Protein 3WTD (pdb70)

Foldseek 3Di:
DWAKAFPPPDPPDTQKMWTWDDVVTWIWMDSLPWIKILPDDPVVVVVLCVVVPDPDDRVQVNVCRVVVVWDWDDDDQWIKIWGDDDVDIDIGIIGIDPPVVVVVVSVCVVVVVVVVVVVVVVVVVVD/DWAKAFPDDDDDDTQKIKTKDFPDDDPDDTDDIKIWMDSLPWIKILPDDLVNVCVLCVVVVHDSNDDCRVQVRLQRVVVVWDWDDDPFKIKIWRDSDDDIRIGIIGTDDDVVGVVVSVCVVVVVVVVVVVVVVVVVVPPPD

Organism: Homo sapiens (NCBI:txid9606)

Solvent-accessible surface area: 13645 Å² total; per-residue (Å²): 94,76,13,11,1,6,19,56,74,26,149,51,110,26,41,42,0,0,12,6,72,63,78,104,9,15,0,9,0,0,37,16,55,73,0,3,4,17,74,37,73,128,78,51,26,57,57,22,49,80,182,80,65,79,88,71,8,26,76,87,0,82,37,2,3,112,114,66,27,12,53,39,88,67,65,87,92,57,7,30,0,39,6,52,63,36,136,68,64,13,55,5,127,6,60,58,10,86,50,119,102,5,57,83,82,27,108,65,21,7,14,26,5,0,59,44,0,46,43,6,45,160,137,37,89,90,85,81,81,8,8,0,6,18,59,70,40,140,45,114,24,40,42,0,0,15,10,74,16,22,78,108,66,193,51,145,140,37,64,2,26,0,11,0,0,16,21,60,69,0,10,2,14,66,38,73,123,119,48,27,53,49,5,12,74,150,61,65,28,72,91,102,44,53,1,30,77,85,0,76,31,0,3,110,108,55,27,13,58,39,68,73,97,165,77,156,2,35,0,39,4,55,14,41,145,64,59,5,46,1,102,4,53,96,12,73,38,109,96,6,44,59,91,24,88,64,23,6,19,32,5,0,53,40,0,34,35,2,44,151,112,23,69,57,54,79,99,118

B-factor: mean 67.32, std 24.97, range [28.32, 162.04]

Secondary structure (DSSP, 8-state):
---EEEES-SSSPP-EEEEEE----EEEEE-SSSEEE----HHHHHHHHHHHT---SHHHHHHHHHHT-EEEEEETTEEEEEE-SSSS-EEEEEEEPPHHHHHHHHHHHHHHHHHHHHHHHHHHH--/---EEEES-SSSPP-EEEEEE----SSS--PPPEEEEE-SS-EEE----HHHHHHHHHHTT--TT--SHHHHHHHHHHT-EEEEE-SSEEEEEE-SSSS-EEEEEEEPPHHHHHHHHHHHHHHHHHHHHHHHHHHHHHHT-

Structure (mmCIF, N/CA/C/O backbone):
data_3WTD
#
_entry.id   3WTD
#
_cell.length_a   91.948
_cell.length_b   91.948
_cell.length_c   153.162
_cell.angle_alpha   90.00
_cell.angle_beta   90.00
_cell.angle_gamma   120.00
#
_symmetry.space_group_name_H-M   'P 65 2 2'
#
loop_
_entity.id
_entity.type
_entity.pdbx_description
1 polymer 'Uncharacterized protein C9orf142'
2 water water
#
loop_
_atom_site.group_PDB
_atom_site.id
_atom_site.type_symbol
_atom_site.label_atom_id
_atom_site.label_alt_id
_atom_site.label_comp_id
_atom_site.label_asym_id
_atom_site.labe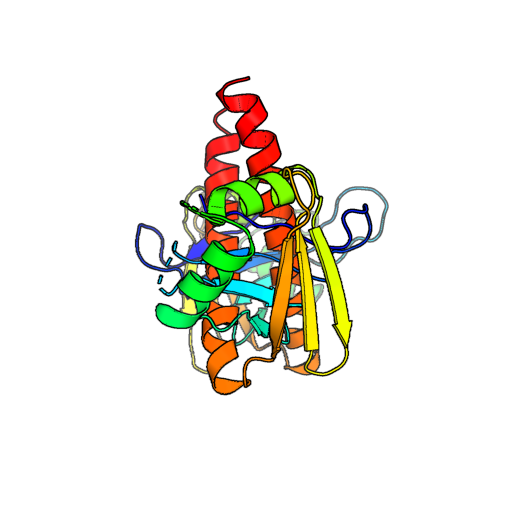l_entity_id
_atom_site.label_seq_id
_atom_site.pdbx_PDB_ins_code
_atom_site.Cartn_x
_atom_site.Cartn_y
_atom_site.Cartn_z
_atom_site.occupancy
_atom_site.B_iso_or_equiv
_atom_site.auth_seq_id
_atom_site.auth_comp_id
_atom_site.auth_asym_id
_atom_site.auth_atom_id
_atom_site.pdbx_PDB_model_num
ATOM 1 N N . SER A 1 7 ? 5.905 -23.253 -2.795 1.00 106.03 5 SER A N 1
ATOM 2 C CA . SER A 1 7 ? 5.807 -24.550 -2.126 1.00 101.94 5 SER A CA 1
ATOM 3 C C . SER A 1 7 ? 4.651 -25.355 -2.715 1.00 89.31 5 SER A C 1
ATOM 4 O O . SER A 1 7 ? 3.498 -24.951 -2.592 1.00 87.49 5 SER A O 1
ATOM 7 N N . PRO A 1 8 ? 4.958 -26.510 -3.341 1.00 81.39 6 PRO A N 1
ATOM 8 C CA . PRO A 1 8 ? 4.022 -27.249 -4.210 1.00 75.70 6 PRO A CA 1
ATOM 9 C C . PRO A 1 8 ? 2.785 -27.753 -3.470 1.00 73.55 6 PRO A C 1
ATOM 10 O O . PRO A 1 8 ? 2.909 -28.533 -2.531 1.00 75.45 6 PRO A O 1
ATOM 14 N N . PRO A 1 9 ? 1.595 -27.326 -3.899 1.00 70.43 7 PRO A N 1
ATOM 15 C CA . PRO A 1 9 ? 0.419 -27.713 -3.123 1.00 65.51 7 PRO A CA 1
ATOM 16 C C . PRO A 1 9 ? 0.080 -29.195 -3.295 1.00 57.84 7 PRO A C 1
ATOM 17 O O . PRO A 1 9 ? 0.385 -29.794 -4.328 1.00 54.09 7 PRO A O 1
ATOM 21 N N . LEU A 1 10 ? -0.529 -29.769 -2.263 1.00 58.98 8 LEU A N 1
ATOM 22 C CA . LEU A 1 10 ? -1.007 -31.143 -2.288 1.00 54.12 8 LEU A CA 1
ATOM 23 C C . LEU A 1 10 ? -2.034 -31.348 -1.184 1.00 55.38 8 LEU A C 1
ATOM 24 O O . LEU A 1 10 ? -2.120 -30.558 -0.246 1.00 55.65 8 LEU A O 1
ATOM 29 N N . CYS A 1 11 ? -2.814 -32.412 -1.302 1.00 50.47 9 CYS A N 1
ATOM 30 C CA . CYS A 1 11 ? -3.670 -32.834 -0.213 1.00 53.10 9 CYS A CA 1
ATOM 31 C C . CYS A 1 11 ? -3.851 -34.337 -0.304 1.00 50.11 9 CYS A C 1
ATOM 32 O O . CYS A 1 11 ? -3.492 -34.947 -1.311 1.00 47.19 9 CYS A O 1
ATOM 35 N N . THR A 1 12 ? -4.389 -34.929 0.757 1.00 51.26 10 THR A N 1
ATOM 36 C CA . THR A 1 12 ? -4.628 -36.361 0.793 1.00 45.72 10 THR A CA 1
ATOM 37 C C . THR A 1 12 ? -6.094 -36.643 1.014 1.00 52.97 10 THR A C 1
ATOM 38 O O . THR A 1 12 ? -6.820 -35.829 1.579 1.00 56.73 10 THR A O 1
ATOM 42 N N . LEU A 1 13 ? -6.522 -37.810 0.554 1.00 52.09 11 LEU A N 1
ATOM 43 C CA . LEU A 1 13 ? -7.901 -38.235 0.678 1.00 53.67 11 LEU A CA 1
ATOM 44 C C . LEU A 1 13 ? -7.920 -39.673 1.179 1.00 56.54 11 LEU A C 1
ATOM 45 O O . LEU A 1 13 ? -7.059 -40.470 0.802 1.00 53.58 11 LEU A O 1
ATOM 50 N N . PRO A 1 14 ? -8.891 -40.011 2.041 1.00 62.96 12 PRO A N 1
ATOM 51 C CA . PRO A 1 14 ? -9.938 -39.117 2.550 1.00 69.66 12 PRO A CA 1
ATOM 52 C C . PRO A 1 14 ? -9.389 -38.108 3.554 1.00 75.97 12 PRO A C 1
ATOM 53 O O . PRO A 1 14 ? -8.304 -38.332 4.094 1.00 73.04 12 PRO A O 1
ATOM 57 N N . PRO A 1 15 ? -10.110 -36.992 3.765 1.00 86.49 13 PRO A N 1
ATOM 58 C CA . PRO A 1 15 ? -9.666 -35.942 4.688 1.00 94.66 13 PRO A CA 1
ATOM 59 C C . PRO A 1 15 ? -9.877 -36.316 6.152 1.00 103.78 13 PRO A C 1
ATOM 60 O O . PRO A 1 15 ? -9.450 -35.575 7.042 1.00 109.96 13 PRO A O 1
ATOM 64 N N . GLY A 1 16 ? -10.519 -37.455 6.397 1.00 104.51 14 GLY A N 1
ATOM 65 C CA . GLY A 1 16 ? -10.820 -37.878 7.754 1.00 112.51 14 GLY A CA 1
ATOM 66 C C . GLY A 1 16 ? -9.592 -38.272 8.553 1.00 109.67 14 GLY A C 1
ATOM 67 O O . GLY A 1 16 ? -8.468 -38.197 8.054 1.00 109.37 14 GLY A O 1
ATOM 68 N N . PRO A 1 17 ? -9.799 -38.691 9.809 1.00 103.84 15 PRO A N 1
ATOM 69 C CA . PRO A 1 17 ? -8.702 -39.226 10.624 1.00 102.37 15 PRO A CA 1
ATOM 70 C C . PRO A 1 17 ? -8.279 -40.610 10.134 1.00 98.71 15 PRO A C 1
ATOM 71 O O . PRO A 1 17 ? -7.225 -41.124 10.518 1.00 95.24 15 PRO A O 1
ATOM 75 N N . GLU A 1 18 ? -9.112 -41.201 9.282 1.00 101.60 16 GLU A N 1
ATOM 76 C CA . GLU A 1 18 ? -8.805 -42.473 8.645 1.00 101.17 16 GLU A CA 1
ATOM 77 C C . GLU A 1 18 ? -7.532 -42.356 7.799 1.00 95.77 16 GLU A C 1
ATOM 78 O O . GLU A 1 18 ? -7.197 -41.267 7.327 1.00 95.31 16 GLU A O 1
ATOM 80 N N . PRO A 1 19 ? -6.809 -43.476 7.623 1.00 86.24 17 PRO A N 1
ATOM 81 C CA . PRO A 1 19 ? -5.582 -43.495 6.817 1.00 77.16 17 PRO A CA 1
ATOM 82 C C . PRO A 1 19 ? -5.804 -42.916 5.425 1.00 66.33 17 PRO A C 1
ATOM 83 O O . PRO A 1 19 ? -6.861 -43.152 4.838 1.00 66.70 17 PRO A O 1
ATOM 87 N N . PRO A 1 20 ? -4.829 -42.146 4.917 1.00 62.59 18 PRO A N 1
ATOM 88 C CA . PRO A 1 20 ? -4.916 -41.531 3.584 1.00 56.64 18 PRO A CA 1
ATOM 89 C C . PRO A 1 20 ? -4.817 -42.584 2.486 1.00 49.92 18 PRO A C 1
ATOM 90 O O . PRO A 1 20 ? -4.011 -43.502 2.606 1.00 54.42 18 PRO A O 1
ATOM 94 N N . ARG A 1 21 ? -5.640 -42.469 1.451 1.00 49.29 19 ARG A N 1
ATOM 95 C CA . ARG A 1 21 ? -5.635 -43.447 0.366 1.00 48.13 19 ARG A CA 1
ATOM 96 C C . ARG A 1 21 ? -5.123 -42.855 -0.923 1.00 47.52 19 ARG A C 1
ATOM 97 O O . ARG A 1 21 ? -4.635 -43.573 -1.782 1.00 49.52 19 ARG A O 1
ATOM 99 N N . PHE A 1 22 ? -5.243 -41.541 -1.063 1.00 43.29 20 PHE A N 1
ATOM 100 C CA . PHE A 1 22 ? -4.803 -40.867 -2.280 1.00 43.50 20 PHE A CA 1
ATOM 101 C C . PHE A 1 22 ? -4.108 -39.546 -2.002 1.00 43.20 20 PHE A C 1
ATOM 102 O O . PHE A 1 22 ? -4.479 -38.832 -1.079 1.00 42.15 20 PHE A O 1
ATOM 110 N N . VAL A 1 23 ? -3.108 -39.220 -2.816 1.00 41.32 21 VAL A N 1
ATOM 111 C CA A VAL A 1 23 ? -2.476 -37.903 -2.822 0.38 40.37 21 VAL A CA 1
ATOM 112 C CA B VAL A 1 23 ? -2.559 -37.868 -2.789 0.62 39.97 21 VAL A CA 1
ATOM 113 C C . VAL A 1 23 ? -2.813 -37.187 -4.131 1.00 39.50 21 VAL A C 1
ATOM 114 O O . VAL A 1 23 ? -2.707 -37.791 -5.201 1.00 42.72 21 VAL A O 1
ATOM 121 N N . CYS A 1 24 ? -3.237 -35.933 -4.050 1.00 40.70 22 CYS A N 1
ATOM 122 C CA A CYS A 1 24 ? -3.491 -35.065 -5.199 0.80 41.56 22 CYS A CA 1
ATOM 123 C CA B CYS A 1 24 ? -3.402 -35.154 -5.256 0.20 42.21 22 CYS A CA 1
ATOM 124 C C . CYS A 1 24 ? -2.442 -33.973 -5.204 1.00 46.85 22 CYS A C 1
ATOM 125 O O . CYS A 1 24 ? -2.291 -33.296 -4.188 1.00 47.86 22 CYS A O 1
ATOM 130 N N . TYR A 1 25 ? -1.753 -33.758 -6.302 1.00 45.30 23 TYR A N 1
ATOM 131 C CA . TYR A 1 25 ? -0.748 -32.724 -6.343 1.00 46.75 23 TYR A CA 1
ATOM 132 C C . TYR A 1 25 ? -0.598 -32.170 -7.733 1.00 49.11 23 TYR A C 1
ATOM 133 O O . TYR A 1 25 ? -1.206 -32.637 -8.640 1.00 48.95 23 TYR A O 1
ATOM 142 N N . CYS A 1 26 ? 0.205 -31.149 -7.898 1.00 53.96 24 CYS A N 1
ATOM 143 C CA . CYS A 1 26 ? 0.421 -30.606 -9.217 1.00 62.75 24 CYS A CA 1
ATOM 144 C C . CYS A 1 26 ? 1.864 -30.283 -9.434 1.00 69.85 24 CYS A C 1
ATOM 145 O O . CYS A 1 26 ? 2.629 -30.206 -8.506 1.00 70.40 24 CYS A O 1
ATOM 148 N N . GLU A 1 27 ? 2.239 -30.147 -10.687 1.00 78.49 25 GLU A N 1
ATOM 149 C CA . GLU A 1 27 ? 3.580 -29.751 -11.019 1.00 87.29 25 GLU A CA 1
ATOM 150 C C . GLU A 1 27 ? 3.708 -28.609 -12.005 1.00 96.97 25 GLU A C 1
ATOM 151 O O . GLU A 1 27 ? 3.060 -28.591 -13.032 1.00 98.84 25 GLU A O 1
ATOM 157 N N . GLY A 1 28 ? 4.582 -27.673 -11.659 1.00 104.69 26 GLY A N 1
ATOM 158 C CA . GLY A 1 28 ? 5.220 -26.739 -12.561 1.00 110.42 26 GLY A CA 1
ATOM 159 C C . GLY A 1 28 ? 4.539 -25.770 -13.501 1.00 112.69 26 GLY A C 1
ATOM 160 O O . GLY A 1 28 ? 4.966 -25.649 -14.633 1.00 118.25 26 GLY A O 1
ATOM 161 N N . GLU A 1 29 ? 3.509 -25.061 -13.071 1.00 109.37 27 GLU A N 1
ATOM 162 C CA . GLU A 1 29 ? 2.820 -24.190 -14.019 1.00 109.72 27 GLU A CA 1
ATOM 163 C C . GLU A 1 29 ? 3.753 -23.718 -15.118 1.00 112.14 27 GLU A C 1
ATOM 164 O O . GLU A 1 29 ? 3.849 -24.355 -16.168 1.00 109.70 27 GLU A O 1
ATOM 170 N N . GLY A 1 38 ? 5.946 -28.041 -18.127 1.00 94.80 36 GLY A N 1
ATOM 171 C CA . GLY A 1 38 ? 4.835 -28.953 -18.349 1.00 90.94 36 GLY A CA 1
ATOM 172 C C . GLY A 1 38 ? 3.916 -29.083 -17.145 1.00 84.73 36 GLY A C 1
ATOM 173 O O . GLY A 1 38 ? 4.165 -29.894 -16.253 1.00 81.31 36 GLY A O 1
ATOM 174 N N . PHE A 1 39 ? 2.849 -28.287 -17.125 1.00 83.28 37 PHE A N 1
ATOM 175 C CA . PHE A 1 39 ? 1.929 -28.243 -15.989 1.00 79.61 37 PHE A CA 1
ATOM 176 C C . PHE A 1 39 ? 0.835 -29.310 -16.040 1.00 75.82 37 PHE A C 1
ATOM 177 O O . PHE A 1 39 ? 0.146 -29.457 -17.049 1.00 77.57 37 PHE A O 1
ATOM 185 N N . ASN A 1 40 ? 0.639 -30.008 -14.925 1.00 67.88 38 ASN A N 1
ATOM 186 C CA . ASN A 1 40 ? -0.425 -31.004 -14.823 1.00 58.58 38 ASN A CA 1
ATOM 187 C C . ASN A 1 40 ? -0.919 -31.189 -13.403 1.00 57.06 38 ASN A C 1
ATOM 188 O O . ASN A 1 40 ? -0.243 -30.796 -12.457 1.00 59.53 38 ASN A O 1
ATOM 193 N N . LEU A 1 41 ? -2.095 -31.798 -13.264 1.00 45.17 39 LEU A N 1
ATOM 194 C CA . LEU A 1 41 ? -2.563 -32.325 -11.986 1.00 43.13 39 LEU A CA 1
ATOM 195 C C . LEU A 1 41 ? -2.320 -33.829 -11.919 1.00 43.06 39 LEU A C 1
ATOM 196 O O . LEU A 1 41 ? -2.504 -34.543 -12.905 1.00 45.06 39 LEU A O 1
ATOM 201 N N . TYR A 1 42 ? -1.909 -34.307 -10.755 1.00 40.86 40 TYR A N 1
ATOM 202 C CA . TYR A 1 42 ? -1.735 -35.735 -10.559 1.00 41.45 40 TYR A CA 1
ATOM 203 C C . TYR A 1 42 ? -2.570 -36.266 -9.404 1.00 40.50 40 TYR A C 1
ATOM 204 O O . TYR A 1 42 ? -2.927 -35.542 -8.474 1.00 45.91 40 TYR A O 1
ATOM 213 N N . VAL A 1 43 ? -2.889 -37.549 -9.495 1.00 37.81 41 VAL A N 1
ATOM 214 C CA . VAL A 1 43 ? -3.528 -38.278 -8.414 1.00 34.32 41 VAL A CA 1
ATOM 215 C C . VAL A 1 43 ? -2.865 -39.641 -8.371 1.00 36.18 41 VAL A C 1
ATOM 216 O O . VAL A 1 43 ? -2.682 -40.282 -9.421 1.00 36.63 41 VAL A O 1
ATOM 220 N N . THR A 1 44 ? -2.505 -40.089 -7.173 1.00 34.51 42 THR A N 1
ATOM 221 C CA . THR A 1 44 ? -1.969 -41.438 -7.009 1.00 34.17 42 THR A CA 1
ATOM 222 C C . THR A 1 44 ? -2.413 -42.107 -5.701 1.00 39.65 42 THR A C 1
ATOM 223 O O . THR A 1 44 ? -2.659 -41.431 -4.698 1.00 43.71 42 THR A O 1
ATOM 227 N N . ASP A 1 45 ? -2.522 -43.435 -5.721 1.00 40.35 43 ASP A N 1
ATOM 228 C CA . ASP A 1 45 ? -2.700 -44.201 -4.483 1.00 44.25 43 ASP A CA 1
ATOM 229 C C . ASP A 1 45 ? -1.362 -44.808 -4.067 1.00 43.78 43 ASP A C 1
ATOM 230 O O . ASP A 1 45 ? -1.314 -45.777 -3.307 1.00 49.79 43 ASP A O 1
ATOM 235 N N . ALA A 1 46 ? -0.297 -44.247 -4.642 1.00 41.66 44 ALA A N 1
ATOM 236 C CA . ALA A 1 46 ? 1.093 -44.656 -4.441 1.00 45.47 44 ALA A CA 1
ATOM 237 C C . ALA A 1 46 ? 1.421 -45.962 -5.159 1.00 46.59 44 ALA A C 1
ATOM 238 O O . ALA A 1 46 ? 2.515 -46.500 -5.006 1.00 49.60 44 ALA A O 1
ATOM 240 N N . ALA A 1 47 ? 0.483 -46.474 -5.947 1.00 39.55 45 ALA A N 1
ATOM 241 C CA . ALA A 1 47 ? 0.784 -47.632 -6.784 1.00 40.05 45 ALA A CA 1
ATOM 242 C C . ALA A 1 47 ? 0.531 -47.289 -8.242 1.00 41.13 45 ALA A C 1
ATOM 243 O O . ALA A 1 47 ? 1.333 -47.600 -9.107 1.00 42.33 45 ALA A O 1
ATOM 245 N N . GLU A 1 48 ? -0.592 -46.639 -8.506 1.00 41.74 46 GLU A N 1
ATOM 246 C CA . GLU A 1 48 ? -0.877 -46.158 -9.847 1.00 44.59 46 GLU A CA 1
ATOM 247 C C . GLU A 1 48 ? -0.938 -44.639 -9.853 1.00 40.36 46 GLU A C 1
ATOM 248 O O . GLU A 1 48 ? -1.170 -44.002 -8.810 1.00 36.65 46 GLU A O 1
ATOM 254 N N . LEU A 1 49 ? -0.723 -44.076 -11.037 1.00 34.15 47 LEU A N 1
ATOM 255 C CA . LEU A 1 49 ? -0.683 -42.650 -11.234 1.00 33.92 47 LEU A CA 1
ATOM 256 C C . LEU A 1 49 ? -1.706 -42.224 -12.305 1.00 34.52 47 LEU A C 1
ATOM 257 O O . LEU A 1 49 ? -1.725 -42.777 -13.410 1.00 35.85 47 LEU A O 1
ATOM 262 N N . TRP A 1 50 ? -2.526 -41.228 -11.989 1.00 34.55 48 TRP A N 1
ATOM 263 C CA . TRP A 1 50 ? -3.386 -40.604 -12.985 1.00 36.10 48 TRP A CA 1
ATOM 264 C C . TRP A 1 50 ? -2.965 -39.174 -13.177 1.00 41.57 48 TRP A C 1
ATOM 265 O O . TRP A 1 50 ? -2.590 -38.485 -12.218 1.00 43.90 48 TRP A O 1
ATOM 276 N N . SER A 1 51 ? -3.081 -38.721 -14.415 1.00 38.92 49 SER A N 1
ATOM 277 C CA . SER A 1 51 ? -2.669 -37.386 -14.798 1.00 40.14 49 SER A CA 1
ATOM 278 C C . SER A 1 51 ? -3.680 -36.740 -15.739 1.00 44.55 49 SER A C 1
ATOM 279 O O . SER A 1 51 ? -4.392 -37.429 -16.479 1.00 44.76 49 SER A O 1
ATOM 282 N N . THR A 1 52 ? -3.718 -35.413 -15.716 1.00 44.76 50 THR A N 1
ATOM 283 C CA . THR A 1 52 ? -4.448 -34.639 -16.708 1.00 48.39 50 THR A CA 1
ATOM 284 C C . THR A 1 52 ? -3.825 -34.740 -18.113 1.00 54.74 50 THR A C 1
ATOM 285 O O . THR A 1 52 ? -4.484 -34.447 -19.122 1.00 58.49 50 THR A O 1
ATOM 289 N N . CYS A 1 53 ? -2.549 -35.112 -18.160 1.00 52.31 51 CYS A N 1
ATOM 290 C CA . CYS A 1 53 ? -1.792 -35.206 -19.415 1.00 60.11 51 CYS A CA 1
ATOM 291 C C . CYS A 1 53 ? -1.987 -34.014 -20.378 1.00 66.27 51 CYS A C 1
ATOM 292 O O . CYS A 1 53 ? -2.310 -34.196 -21.556 1.00 69.19 51 CYS A O 1
ATOM 295 N N . PHE A 1 54 ? -1.787 -32.800 -19.867 1.00 66.55 52 PHE A N 1
ATOM 296 C CA . PHE A 1 54 ? -1.949 -31.583 -20.663 1.00 69.58 52 PHE A CA 1
ATOM 297 C C . PHE A 1 54 ? -0.849 -31.394 -21.690 1.00 77.07 52 PHE A C 1
ATOM 298 O O . PHE A 1 54 ? 0.301 -31.756 -21.455 1.00 80.84 52 PHE A O 1
ATOM 306 N N . THR A 1 55 ? -1.217 -30.800 -22.820 1.00 80.94 53 THR A N 1
ATOM 307 C CA . THR A 1 55 ? -0.266 -30.210 -23.750 1.00 83.28 53 THR A CA 1
ATOM 308 C C . THR A 1 55 ? -0.407 -28.693 -23.625 1.00 86.19 53 THR A C 1
ATOM 309 O O . THR A 1 55 ? -1.395 -28.214 -23.068 1.00 85.56 53 THR A O 1
ATOM 313 N N . PRO A 1 56 ? 0.577 -27.928 -24.117 1.00 90.39 54 PRO A N 1
ATOM 314 C CA . PRO A 1 56 ? 0.415 -26.470 -24.112 1.00 92.64 54 PRO A CA 1
ATOM 315 C C . PRO A 1 56 ? -0.890 -26.014 -24.763 1.00 92.79 54 PRO A C 1
ATOM 316 O O . PRO A 1 56 ? -1.452 -24.996 -24.356 1.00 93.96 54 PRO A O 1
ATOM 320 N N . ASP A 1 57 ? -1.364 -26.776 -25.747 1.00 93.51 55 ASP A N 1
ATOM 321 C CA . ASP A 1 57 ? -2.583 -26.438 -26.476 1.00 93.60 55 ASP A CA 1
ATOM 322 C C . ASP A 1 57 ? -3.863 -26.797 -25.708 1.00 90.08 55 ASP A C 1
ATOM 323 O O . ASP A 1 57 ? -4.773 -25.977 -25.595 1.00 90.24 55 ASP A O 1
ATOM 325 N N . SER A 1 58 ? -3.934 -28.016 -25.180 1.00 87.84 56 SER A N 1
ATOM 326 C CA . SER A 1 58 ? -5.152 -28.475 -24.514 1.00 83.85 56 SER A CA 1
ATOM 327 C C . SER A 1 58 ? -5.301 -27.835 -23.140 1.00 85.77 56 SER A C 1
ATOM 328 O O . SER A 1 58 ? -6.388 -27.832 -22.557 1.00 85.97 56 SER A O 1
ATOM 331 N N . LEU A 1 59 ? -4.208 -27.295 -22.615 1.00 86.09 57 LEU A N 1
ATOM 332 C CA . LEU A 1 59 ? -4.282 -26.523 -21.383 1.00 81.16 57 LEU A CA 1
ATOM 333 C C . LEU A 1 59 ? -4.967 -25.195 -21.656 1.00 80.83 57 LEU A C 1
ATOM 334 O O . LEU A 1 59 ? -5.806 -24.752 -20.875 1.00 77.82 57 LEU A O 1
ATOM 339 N N . ALA A 1 60 ? -4.597 -24.564 -22.768 1.00 82.87 58 ALA A N 1
ATOM 340 C CA . ALA A 1 60 ? -5.165 -23.270 -23.143 1.00 85.81 58 ALA A CA 1
ATOM 341 C C . ALA A 1 60 ? -6.642 -23.427 -23.471 1.00 86.68 58 ALA A C 1
ATOM 342 O O . ALA A 1 60 ? -7.470 -22.608 -23.073 1.00 87.17 58 ALA A O 1
ATOM 344 N N . ALA A 1 61 ? -6.961 -24.495 -24.193 1.00 90.74 59 ALA A N 1
ATOM 345 C CA . ALA A 1 61 ? -8.345 -24.870 -24.454 1.00 95.50 59 ALA A CA 1
ATOM 346 C C . ALA A 1 61 ? -9.133 -24.968 -23.151 1.00 91.31 59 ALA A C 1
ATOM 347 O O . ALA A 1 61 ? -10.233 -24.434 -23.037 1.00 92.18 59 ALA A O 1
ATOM 349 N N . LEU A 1 62 ? -8.542 -25.635 -22.168 1.00 88.28 60 LEU A N 1
ATOM 350 C CA . LEU A 1 62 ? -9.174 -25.861 -20.871 1.00 86.91 60 LEU A CA 1
ATOM 351 C C . LEU A 1 62 ? -9.435 -24.559 -20.118 1.00 86.45 60 LEU A C 1
ATOM 352 O O . LEU A 1 62 ? -10.525 -24.348 -19.590 1.00 86.61 60 LEU A O 1
ATOM 357 N N . LYS A 1 63 ? -8.419 -23.704 -20.050 1.00 85.42 61 LYS A N 1
ATOM 358 C CA . LYS A 1 63 ? -8.541 -22.426 -19.365 1.00 88.30 61 LYS A CA 1
ATOM 359 C C . LYS A 1 63 ? -9.656 -21.591 -19.980 1.00 95.40 61 LYS A C 1
ATOM 360 O O . LYS A 1 63 ? -10.499 -21.047 -19.264 1.00 97.07 61 LYS A O 1
ATOM 366 N N . ALA A 1 64 ? -9.650 -21.496 -21.308 1.00 97.12 62 ALA A N 1
ATOM 367 C CA . ALA A 1 64 ? -10.623 -20.673 -22.027 1.00 102.90 62 ALA A CA 1
ATOM 368 C C . ALA A 1 64 ? -12.050 -21.133 -21.753 1.00 99.60 62 ALA A C 1
ATOM 369 O O . ALA A 1 64 ? -12.957 -20.312 -21.611 1.00 99.45 62 ALA A O 1
ATOM 371 N N . ARG A 1 65 ? -12.237 -22.446 -21.669 1.00 96.02 63 ARG A N 1
ATOM 372 C CA . ARG A 1 65 ? -13.550 -23.015 -21.409 1.00 96.66 63 ARG A CA 1
ATOM 373 C C . ARG A 1 65 ? -14.067 -22.596 -20.046 1.00 99.07 63 ARG A C 1
ATOM 374 O O . ARG A 1 65 ? -15.257 -22.357 -19.874 1.00 99.29 63 ARG A O 1
ATOM 382 N N . PHE A 1 66 ? -13.162 -22.503 -19.079 1.00 103.55 64 PHE A N 1
ATOM 383 C CA . PHE A 1 66 ? -13.530 -22.099 -17.729 1.00 108.58 64 PHE A CA 1
ATOM 384 C C . PHE A 1 66 ? -13.383 -20.589 -17.542 1.00 111.90 64 PHE A C 1
ATOM 385 O O . PHE A 1 66 ? -13.943 -20.017 -16.613 1.00 114.07 64 PHE A O 1
ATOM 393 N N . GLY A 1 67 ? -12.619 -19.954 -18.426 1.00 114.21 65 GLY A N 1
ATOM 394 C CA . GLY A 1 67 ? -12.463 -18.510 -18.413 1.00 117.33 65 GLY A CA 1
ATOM 395 C C . GLY A 1 67 ? -11.257 -17.992 -17.648 1.00 115.82 65 GLY A C 1
ATOM 396 O O . GLY A 1 67 ? -11.410 -17.355 -16.608 1.00 117.77 65 GLY A O 1
ATOM 397 N N . LEU A 1 68 ? -10.058 -18.252 -18.161 1.00 112.45 66 LEU A N 1
ATOM 398 C CA . LEU A 1 68 ? -8.838 -17.729 -17.550 1.00 112.02 66 LEU A CA 1
ATOM 399 C C . LEU A 1 68 ? -8.110 -16.779 -18.497 1.00 116.22 66 LEU A C 1
ATOM 400 O O . LEU A 1 68 ? -7.289 -15.966 -18.069 1.00 119.09 66 LEU A O 1
ATOM 402 N N . GLU A 1 72 ? -5.511 -16.668 -16.436 1.00 124.01 70 GLU A N 1
ATOM 403 C CA . GLU A 1 72 ? -4.306 -16.670 -15.613 1.00 125.05 70 GLU A CA 1
ATOM 404 C C . GLU A 1 72 ? -3.886 -18.094 -15.220 1.00 118.50 70 GLU A C 1
ATOM 405 O O . GLU A 1 72 ? -3.659 -18.932 -16.092 1.00 119.01 70 GLU A O 1
ATOM 407 N N . ASP A 1 73 ? -3.785 -18.377 -13.921 1.00 111.98 71 ASP A N 1
ATOM 408 C CA . ASP A 1 73 ? -3.161 -19.631 -13.473 1.00 102.45 71 ASP A CA 1
ATOM 409 C C . ASP A 1 73 ? -4.046 -20.558 -12.633 1.00 95.23 71 ASP A C 1
ATOM 410 O O . ASP A 1 73 ? -4.824 -20.117 -11.790 1.00 96.72 71 ASP A O 1
ATOM 415 N N . ILE A 1 74 ? -3.890 -21.856 -12.869 1.00 87.91 72 ILE A N 1
ATOM 416 C CA . ILE A 1 74 ? -4.689 -22.894 -12.224 1.00 81.43 72 ILE A CA 1
ATOM 417 C C . ILE A 1 74 ? -4.160 -23.233 -10.831 1.00 76.74 72 ILE A C 1
ATOM 418 O O . ILE A 1 74 ? -4.932 -23.556 -9.920 1.00 72.68 72 ILE A O 1
ATOM 423 N N . THR A 1 75 ? -2.844 -23.140 -10.666 1.00 76.81 73 THR A N 1
ATOM 424 C CA . THR A 1 75 ? -2.203 -23.477 -9.394 1.00 76.44 73 THR A CA 1
ATOM 425 C C . THR A 1 75 ? -2.826 -22.805 -8.156 1.00 76.42 73 THR A C 1
ATOM 426 O O . THR A 1 75 ? -3.079 -23.491 -7.167 1.00 76.14 73 THR A O 1
ATOM 430 N N . PRO A 1 76 ? -3.093 -21.481 -8.198 1.00 78.55 74 PRO A N 1
ATOM 431 C CA . PRO A 1 76 ? -3.631 -20.874 -6.968 1.00 80.66 74 PRO A CA 1
ATOM 432 C C . PRO A 1 76 ? -5.010 -21.408 -6.562 1.00 75.72 74 PRO A C 1
ATOM 433 O O . PRO A 1 76 ? -5.324 -21.470 -5.378 1.00 74.80 74 PRO A O 1
ATOM 437 N N . ARG A 1 77 ? -5.824 -21.786 -7.537 1.00 72.97 75 ARG A N 1
ATOM 438 C CA . ARG A 1 77 ? -7.134 -22.341 -7.244 1.00 71.29 75 ARG A CA 1
ATOM 439 C C . ARG A 1 77 ? -6.976 -23.719 -6.630 1.00 69.37 75 ARG A C 1
ATOM 440 O O . ARG A 1 77 ? -7.677 -24.079 -5.690 1.00 72.35 75 ARG A O 1
ATOM 448 N N . PHE A 1 78 ? -6.034 -24.483 -7.167 1.00 62.28 76 PHE A N 1
ATOM 449 C CA . PHE A 1 78 ? -5.776 -25.830 -6.688 1.00 59.54 76 PHE A CA 1
ATOM 450 C C . PHE A 1 78 ? -5.175 -25.776 -5.294 1.00 61.45 76 PHE A C 1
ATOM 451 O O . PHE A 1 78 ? -5.540 -26.559 -4.418 1.00 60.27 76 PHE A O 1
ATOM 459 N N . ARG A 1 79 ? -4.278 -24.821 -5.086 1.00 64.78 77 ARG A N 1
ATOM 460 C CA . ARG A 1 79 ? -3.701 -24.593 -3.775 1.00 68.74 77 ARG A CA 1
ATOM 461 C C . ARG A 1 79 ? -4.786 -24.292 -2.757 1.00 72.94 77 ARG A C 1
ATOM 462 O O . ARG A 1 79 ? -4.782 -24.833 -1.652 1.00 73.72 77 ARG A O 1
ATOM 470 N N . ALA A 1 80 ? -5.725 -23.432 -3.140 1.00 75.84 78 ALA A N 1
ATOM 471 C CA . ALA A 1 80 ? -6.789 -23.019 -2.234 1.00 79.34 78 ALA A CA 1
ATOM 472 C C . ALA A 1 80 ? -7.689 -24.200 -1.900 1.00 78.50 78 ALA A C 1
ATOM 473 O O . ALA A 1 80 ? -8.117 -24.360 -0.758 1.00 82.30 78 ALA A O 1
ATOM 475 N N . ALA A 1 81 ? -7.963 -25.035 -2.896 1.00 72.29 79 ALA A N 1
ATOM 476 C CA . ALA A 1 81 ? -8.754 -26.241 -2.679 1.00 68.33 79 ALA A CA 1
ATOM 477 C C . ALA A 1 81 ? -8.044 -27.204 -1.725 1.00 70.02 79 ALA A C 1
ATOM 478 O O . ALA A 1 81 ? -8.680 -27.841 -0.891 1.00 73.02 79 ALA A O 1
ATOM 480 N N . CYS A 1 82 ? -6.725 -27.296 -1.846 1.00 68.30 80 CYS A N 1
ATOM 481 C CA . CYS A 1 82 ? -5.947 -28.233 -1.042 1.00 69.07 80 CYS A CA 1
ATOM 482 C C . CYS A 1 82 ? -5.970 -27.842 0.422 1.00 73.76 80 CYS A C 1
ATOM 483 O O . CYS A 1 82 ? -6.005 -28.696 1.304 1.00 76.58 80 CYS A O 1
ATOM 486 N N . GLU A 1 83 ? -5.957 -26.540 0.669 1.00 80.05 81 GLU A N 1
ATOM 487 C CA . GLU A 1 83 ? -5.981 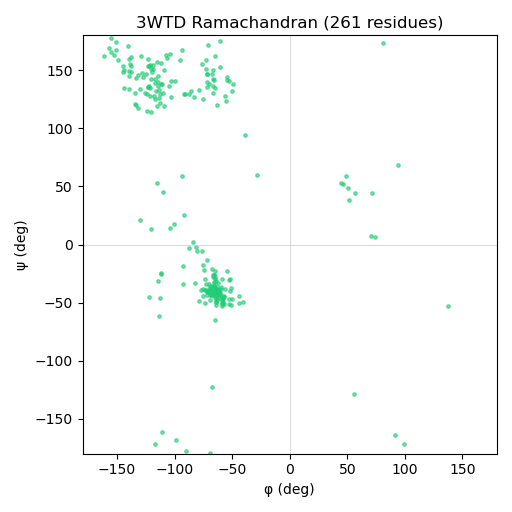-26.019 2.026 1.00 85.76 81 GLU A CA 1
ATOM 488 C C . GLU A 1 83 ? -7.367 -26.189 2.639 1.00 90.71 81 GLU A C 1
ATOM 489 O O . GLU A 1 83 ? -7.492 -26.538 3.809 1.00 94.55 81 GLU A O 1
ATOM 495 N N . GLN A 1 84 ? -8.406 -25.967 1.840 1.00 91.56 82 GLN A N 1
ATOM 496 C CA . GLN A 1 84 ? -9.777 -26.097 2.325 1.00 96.57 82 GLN A CA 1
ATOM 497 C C . GLN A 1 84 ? -10.236 -27.551 2.352 1.00 96.24 82 GLN A C 1
ATOM 498 O O . GLN A 1 84 ? -11.330 -27.850 2.834 1.00 97.20 82 GLN A O 1
ATOM 504 N N . GLN A 1 85 ? -9.395 -28.446 1.833 1.00 94.08 83 GLN A N 1
ATOM 505 C CA . GLN A 1 85 ? -9.782 -29.838 1.601 1.00 96.81 83 GLN A CA 1
ATOM 506 C C . GLN A 1 85 ? -11.095 -29.882 0.823 1.00 95.65 83 GLN A C 1
ATOM 507 O O . GLN A 1 85 ? -12.036 -30.578 1.205 1.00 104.63 83 GLN A O 1
ATOM 513 N N . ALA A 1 86 ? -11.147 -29.106 -0.258 1.00 83.37 84 ALA A N 1
ATOM 514 C CA . ALA A 1 86 ? -12.309 -29.043 -1.133 1.00 72.97 84 ALA A CA 1
ATOM 515 C C . ALA A 1 86 ? -12.003 -29.699 -2.481 1.00 69.02 84 ALA A C 1
ATOM 516 O O . ALA A 1 86 ? -12.318 -29.163 -3.549 1.00 66.21 84 ALA A O 1
ATOM 518 N N . VAL A 1 87 ? -11.380 -30.868 -2.406 1.00 65.52 85 VAL A N 1
ATOM 519 C CA . VAL A 1 87 ? -11.023 -31.662 -3.566 1.00 60.53 85 VAL A CA 1
ATOM 520 C C . VAL A 1 87 ? -11.823 -32.959 -3.560 1.00 61.08 85 VAL A C 1
ATOM 521 O O . VAL A 1 87 ? -11.806 -33.694 -2.582 1.00 66.06 85 VAL A O 1
ATOM 525 N N . ALA A 1 88 ? -12.523 -33.239 -4.652 1.00 58.32 86 ALA A N 1
ATOM 526 C CA . ALA A 1 88 ? -13.285 -34.475 -4.763 1.00 57.92 86 ALA A CA 1
ATOM 527 C C . ALA A 1 88 ? -12.769 -35.353 -5.894 1.00 56.68 86 ALA A C 1
ATOM 528 O O . ALA A 1 88 ? -12.412 -34.873 -6.967 1.00 55.85 86 ALA A O 1
ATOM 530 N N . LEU A 1 89 ? -12.778 -36.652 -5.646 1.00 58.09 87 LEU A N 1
ATOM 531 C CA . LEU A 1 89 ? -12.139 -37.614 -6.518 1.00 55.40 87 LEU A CA 1
ATOM 532 C C . LEU A 1 89 ? -13.051 -38.778 -6.837 1.00 57.48 87 LEU A C 1
ATOM 533 O O . LEU A 1 89 ? -13.432 -39.535 -5.945 1.00 61.35 87 LEU A O 1
ATOM 538 N N . THR A 1 90 ? -13.390 -38.936 -8.106 1.00 54.27 88 THR A N 1
ATOM 539 C CA . THR A 1 90 ? -14.016 -40.174 -8.541 1.00 62.49 88 THR A CA 1
ATOM 540 C C . THR A 1 90 ? -13.045 -40.936 -9.417 1.00 62.08 88 THR A C 1
ATOM 541 O O . THR A 1 90 ? -12.270 -40.343 -10.162 1.00 62.30 88 THR A O 1
ATOM 545 N N . LEU A 1 91 ? -13.003 -42.227 -9.212 1.00 67.18 89 LEU A N 1
ATOM 546 C CA . LEU A 1 91 ? -12.049 -43.040 -9.889 1.00 72.43 89 LEU A CA 1
ATOM 547 C C . LEU A 1 91 ? -12.744 -44.245 -10.442 1.00 76.67 89 LEU A C 1
ATOM 548 O O . LEU A 1 91 ? -13.304 -45.000 -9.696 1.00 79.96 89 LEU A O 1
ATOM 553 N N . GLN A 1 92 ? -12.713 -44.437 -11.743 1.00 76.59 90 GLN A N 1
ATOM 554 C CA . GLN A 1 92 ? -13.206 -45.670 -12.304 1.00 84.37 90 GLN A CA 1
ATOM 555 C C . GLN A 1 92 ? -12.235 -46.209 -13.337 1.00 92.77 90 GLN A C 1
ATOM 556 O O . GLN A 1 92 ? -11.961 -45.564 -14.330 1.00 89.86 90 GLN A O 1
ATOM 558 N N . GLU A 1 93 ? -11.735 -47.410 -13.126 1.00 107.12 91 GLU A N 1
ATOM 559 C CA . GLU A 1 93 ? -10.903 -48.021 -14.136 1.00 109.30 91 GLU A CA 1
ATOM 560 C C . GLU A 1 93 ? -9.756 -47.100 -14.448 1.00 106.68 91 GLU A C 1
ATOM 561 O O . GLU A 1 93 ? -9.079 -46.609 -13.573 1.00 108.39 91 GLU A O 1
ATOM 563 N N . ASP A 1 94 ? -9.581 -46.831 -15.720 1.00 95.48 92 ASP A N 1
ATOM 564 C CA . ASP A 1 94 ? -8.503 -45.994 -16.187 1.00 87.03 92 ASP A CA 1
ATOM 565 C C . ASP A 1 94 ? -8.898 -44.546 -16.092 1.00 80.77 92 ASP A C 1
ATOM 566 O O . ASP A 1 94 ? -8.188 -43.693 -16.540 1.00 80.04 92 ASP A O 1
ATOM 571 N N . ARG A 1 95 ? -10.078 -44.281 -15.576 1.00 79.51 93 ARG A N 1
ATOM 572 C CA . ARG A 1 95 ? -10.630 -42.945 -15.606 1.00 79.89 93 ARG A CA 1
ATOM 573 C C . ARG A 1 95 ? -10.763 -42.364 -14.226 1.00 75.44 93 ARG A C 1
ATOM 574 O O . ARG A 1 95 ? -11.172 -43.038 -13.309 1.00 80.06 93 ARG A O 1
ATOM 576 N N . ALA A 1 96 ? -10.382 -41.109 -14.084 1.00 63.25 94 ALA A N 1
ATOM 577 C CA . ALA A 1 96 ? -10.584 -40.396 -12.853 1.00 58.09 94 ALA A CA 1
ATOM 578 C C . ALA A 1 96 ? -11.042 -39.006 -13.153 1.00 53.53 94 ALA A C 1
ATOM 579 O O . ALA A 1 96 ? -10.777 -38.489 -14.201 1.00 53.13 94 ALA A O 1
ATOM 581 N N . SER A 1 97 ? -11.728 -38.396 -12.213 1.00 49.61 95 SER A N 1
ATOM 582 C CA . SER A 1 97 ? -11.979 -36.978 -12.288 1.00 50.11 95 SER A CA 1
ATOM 583 C C . SER A 1 97 ? -11.636 -36.357 -10.957 1.00 49.89 95 SER A C 1
ATOM 584 O O . SER A 1 97 ? -11.786 -36.966 -9.892 1.00 51.66 95 SER A O 1
ATOM 587 N N . LEU A 1 98 ? -11.146 -35.136 -11.048 1.00 47.61 96 LEU A N 1
ATOM 588 C CA . LEU A 1 98 ? -10.765 -34.359 -9.909 1.00 51.60 96 LEU A CA 1
ATOM 589 C C . LEU A 1 98 ? -11.586 -33.090 -9.950 1.00 54.56 96 LEU A C 1
ATOM 590 O O . LEU A 1 98 ? -11.621 -32.417 -10.970 1.00 51.85 96 LEU A O 1
ATOM 595 N N . THR A 1 99 ? -12.260 -32.774 -8.847 1.00 55.34 97 THR A N 1
ATOM 596 C CA . THR A 1 99 ? -13.079 -31.579 -8.788 1.00 51.27 97 THR A CA 1
ATOM 597 C C . THR A 1 99 ? -12.533 -30.603 -7.754 1.00 52.01 97 THR A C 1
ATOM 598 O O . THR A 1 99 ? -12.207 -30.983 -6.638 1.00 50.50 97 THR A O 1
ATOM 602 N N . LEU A 1 100 ? -12.405 -29.345 -8.157 1.00 56.41 98 LEU A N 1
ATOM 603 C CA . LEU A 1 100 ? -11.975 -28.285 -7.264 1.00 60.20 98 LEU A CA 1
ATOM 604 C C . LEU A 1 100 ? -13.136 -27.369 -6.960 1.00 64.26 98 LEU A C 1
ATOM 605 O O . LEU A 1 100 ? -13.686 -26.741 -7.869 1.00 64.12 98 LEU A O 1
ATOM 610 N N . SER A 1 101 ? -13.494 -27.276 -5.682 1.00 69.57 99 SER A N 1
ATOM 611 C CA . SER A 1 101 ? -14.575 -26.398 -5.253 1.00 76.96 99 SER A CA 1
ATOM 612 C C . SER A 1 101 ? -14.051 -25.199 -4.468 1.00 84.64 99 SER A C 1
ATOM 613 O O . SER A 1 101 ? -13.027 -25.285 -3.784 1.00 86.78 99 SER A O 1
ATOM 616 N N . GLY A 1 102 ? -14.770 -24.085 -4.563 1.00 87.44 100 GLY A N 1
ATOM 617 C CA . GLY A 1 102 ? -14.373 -22.855 -3.907 1.00 89.58 100 GLY A CA 1
ATOM 618 C C . GLY A 1 102 ? -14.565 -21.669 -4.827 1.00 92.18 100 GLY A C 1
ATOM 619 O O . GLY A 1 102 ? -15.227 -20.699 -4.472 1.00 91.88 100 GLY A O 1
ATOM 620 N N . GLY A 1 103 ? -13.993 -21.758 -6.023 1.00 95.91 101 GLY A N 1
ATOM 621 C CA . GLY A 1 103 ? -14.077 -20.684 -6.996 1.00 101.58 101 GLY A CA 1
ATOM 622 C C . GLY A 1 103 ? -15.490 -20.341 -7.430 1.00 106.72 101 GLY A C 1
ATOM 623 O O . GLY A 1 103 ? -16.451 -21.008 -7.044 1.00 105.45 101 GLY A O 1
ATOM 624 N N . PRO A 1 104 ? -15.624 -19.284 -8.245 1.00 117.41 102 PRO A N 1
ATOM 625 C CA . PRO A 1 104 ? -16.915 -18.864 -8.806 1.00 118.66 102 PRO A CA 1
ATOM 626 C C . PRO A 1 104 ? -17.619 -20.003 -9.554 1.00 114.37 102 PRO A C 1
ATOM 627 O O . PRO A 1 104 ? -18.839 -19.977 -9.724 1.00 118.95 102 PRO A O 1
ATOM 631 N N . SER A 1 105 ? -16.842 -20.988 -9.992 1.00 101.55 103 SER A N 1
ATOM 632 C CA . SER A 1 105 ? -17.375 -22.214 -10.566 1.00 92.37 103 SER A CA 1
ATOM 633 C C . SER A 1 105 ? -16.494 -23.373 -10.145 1.00 81.32 103 SER A C 1
ATOM 634 O O . SER A 1 105 ? -15.265 -23.276 -10.193 1.00 77.34 103 SER A O 1
ATOM 637 N N . ALA A 1 106 ? -17.124 -24.463 -9.727 1.00 69.47 104 ALA A N 1
ATOM 638 C CA . ALA A 1 106 ? -16.409 -25.699 -9.517 1.00 62.05 104 ALA A CA 1
ATOM 639 C C . ALA A 1 106 ? -15.648 -26.068 -10.796 1.00 56.46 104 ALA A C 1
ATOM 640 O O . ALA A 1 106 ? -16.145 -25.864 -11.904 1.00 54.43 104 ALA A O 1
ATOM 642 N N . LEU A 1 107 ? -14.440 -26.593 -10.632 1.00 54.76 105 LEU A N 1
ATOM 643 C CA . LEU A 1 107 ? -13.627 -27.013 -11.765 1.00 58.14 105 LEU A CA 1
ATOM 644 C C . LEU A 1 107 ? -13.480 -28.519 -11.751 1.00 53.67 105 LEU A C 1
ATOM 645 O O . LEU A 1 107 ? -13.131 -29.092 -10.731 1.00 55.41 105 LEU A O 1
ATOM 650 N N . ALA A 1 108 ? -13.752 -29.162 -12.878 1.00 49.27 106 ALA A N 1
ATOM 651 C CA . ALA A 1 108 ? -13.562 -30.604 -12.973 1.00 49.24 106 ALA A CA 1
ATOM 652 C C . ALA A 1 108 ? -12.491 -30.920 -14.014 1.00 51.54 106 ALA A C 1
ATOM 653 O O . ALA A 1 108 ? -12.455 -30.289 -15.047 1.00 46.26 106 ALA A O 1
ATOM 655 N N . PHE A 1 109 ? -11.618 -31.881 -13.713 1.00 52.76 107 PHE A N 1
ATOM 656 C CA . PHE A 1 109 ? -10.546 -32.295 -14.614 1.00 49.65 107 PHE A CA 1
ATOM 657 C C . PHE A 1 109 ? -10.656 -33.776 -14.912 1.00 51.12 107 PHE A C 1
ATOM 658 O O . PHE A 1 109 ? -10.904 -34.579 -14.015 1.00 49.84 107 PHE A O 1
ATOM 666 N N . ASP A 1 110 ? -10.488 -34.131 -16.177 1.00 51.29 108 ASP A N 1
ATOM 667 C CA . ASP A 1 110 ? -10.387 -35.526 -16.568 1.00 49.02 108 ASP A CA 1
ATOM 668 C C . ASP A 1 110 ? -8.940 -35.959 -16.461 1.00 47.36 108 ASP A C 1
ATOM 669 O O . ASP A 1 110 ? -8.040 -35.279 -16.949 1.00 51.32 108 ASP A O 1
ATOM 674 N N . LEU A 1 111 ? -8.716 -37.078 -15.790 1.00 43.71 109 LEU A N 1
ATOM 675 C CA . LEU A 1 111 ? -7.387 -37.625 -15.667 1.00 41.84 109 LEU A CA 1
ATOM 676 C C . LEU A 1 111 ? -7.334 -39.027 -16.252 1.00 44.98 109 LEU A C 1
ATOM 677 O O . LEU A 1 111 ? -8.327 -39.753 -16.262 1.00 47.27 109 LEU A O 1
ATOM 682 N N . SER A 1 112 ? -6.163 -39.409 -16.739 1.00 42.68 110 SER A N 1
ATOM 683 C CA . SER A 1 112 ? -6.006 -40.715 -17.354 1.00 46.75 110 SER A CA 1
ATOM 684 C C . SER A 1 112 ? -4.908 -41.451 -16.638 1.00 44.89 110 SER A C 1
ATOM 685 O O . SER A 1 112 ? -3.998 -40.830 -16.083 1.00 43.79 110 SER A O 1
ATOM 688 N N . LYS A 1 113 ? -4.969 -42.774 -16.668 1.00 40.08 111 LYS A N 1
ATOM 689 C CA . LYS A 1 113 ? -3.943 -43.546 -16.002 1.00 42.66 111 LYS A CA 1
ATOM 690 C C . LYS A 1 113 ? -2.652 -43.440 -16.805 1.00 48.96 111 LYS A C 1
ATOM 691 O O . LYS A 1 113 ? -2.672 -43.446 -18.032 1.00 47.32 111 LYS A O 1
ATOM 697 N N . VAL A 1 114 ? -1.542 -43.308 -16.093 1.00 39.92 112 VAL A N 1
ATOM 698 C CA . VAL A 1 114 ? -0.221 -43.198 -16.687 1.00 40.00 112 VAL A CA 1
ATOM 699 C C . VAL A 1 114 ? 0.378 -44.599 -16.792 1.00 43.89 112 VAL A C 1
ATOM 700 O O . VAL A 1 114 ? 0.371 -45.332 -15.808 1.00 41.74 112 VAL A O 1
ATOM 704 N N . PRO A 1 115 ? 0.883 -44.983 -17.982 1.00 45.68 113 PRO A N 1
ATOM 705 C CA . PRO A 1 115 ? 1.495 -46.312 -18.097 1.00 41.75 113 PRO A CA 1
ATOM 706 C C . PRO A 1 115 ? 2.591 -46.501 -17.040 1.00 47.36 113 PRO A C 1
ATOM 707 O O . PRO A 1 115 ? 3.301 -45.545 -16.708 1.00 43.13 113 PRO A O 1
ATOM 711 N N . GLY A 1 116 ? 2.706 -47.722 -16.520 1.00 39.13 114 GLY A N 1
ATOM 712 C CA . GLY A 1 116 ? 3.699 -48.071 -15.512 1.00 30.94 114 GLY A CA 1
ATOM 713 C C . GLY A 1 116 ? 5.115 -47.547 -15.749 1.00 40.46 114 GLY A C 1
ATOM 714 O O . GLY A 1 116 ? 5.721 -46.936 -14.856 1.00 37.01 114 GLY A O 1
ATOM 715 N N . PRO A 1 117 ? 5.661 -47.772 -16.952 1.00 39.83 115 PRO A N 1
ATOM 716 C CA . PRO A 1 117 ? 7.021 -47.270 -17.204 1.00 37.35 115 PRO A CA 1
ATOM 717 C C . PRO A 1 117 ? 7.161 -45.738 -17.069 1.00 40.28 115 PRO A C 1
ATOM 718 O O . PRO A 1 117 ? 8.193 -45.262 -16.595 1.00 36.95 115 PRO A O 1
ATOM 722 N N . GLU A 1 118 ? 6.148 -44.980 -17.473 1.00 41.06 116 GLU A N 1
ATOM 723 C CA . GLU A 1 118 ? 6.195 -43.531 -17.299 1.00 38.73 116 GLU A CA 1
ATOM 724 C C . GLU A 1 118 ? 5.910 -43.130 -15.850 1.00 41.56 116 GLU A C 1
ATOM 725 O O . GLU A 1 118 ? 6.529 -42.209 -15.337 1.00 41.90 116 GLU A O 1
ATOM 731 N N . ALA A 1 119 ? 4.976 -43.810 -15.192 1.00 38.49 117 ALA A N 1
ATOM 732 C CA . ALA A 1 119 ? 4.620 -43.450 -13.821 1.00 41.06 117 ALA A CA 1
ATOM 733 C C . ALA A 1 119 ? 5.756 -43.675 -12.822 1.00 45.28 117 ALA A C 1
ATOM 734 O O . ALA A 1 119 ? 5.894 -42.908 -11.867 1.00 49.18 117 ALA A O 1
ATOM 736 N N . ALA A 1 120 ? 6.552 -44.727 -13.028 1.00 40.91 118 ALA A N 1
ATOM 737 C CA . ALA A 1 120 ? 7.522 -45.173 -11.999 1.00 36.00 118 ALA A CA 1
ATOM 738 C C . ALA A 1 120 ? 8.521 -44.102 -11.553 1.00 41.28 118 ALA A C 1
ATOM 739 O O . ALA A 1 120 ? 8.646 -43.872 -10.360 1.00 42.98 118 ALA A O 1
ATOM 741 N N . PRO A 1 121 ? 9.219 -43.433 -12.499 1.00 38.25 119 PRO A N 1
ATOM 742 C CA . PRO A 1 121 ? 10.128 -42.380 -12.027 1.00 44.43 119 PRO A CA 1
ATOM 743 C C . PRO A 1 121 ? 9.403 -41.239 -11.298 1.00 44.80 119 PRO A C 1
ATOM 744 O O . PRO A 1 121 ? 9.999 -40.647 -10.409 1.00 44.67 119 PRO A O 1
ATOM 748 N N . ARG A 1 122 ? 8.172 -40.914 -11.691 1.00 38.86 120 ARG A N 1
ATOM 749 C CA . ARG A 1 122 ? 7.409 -39.875 -11.001 1.00 42.20 120 ARG A CA 1
ATOM 750 C C . ARG A 1 122 ? 7.038 -40.275 -9.578 1.00 41.98 120 ARG A C 1
ATOM 751 O O . ARG A 1 122 ? 7.162 -39.470 -8.654 1.00 41.91 120 ARG A O 1
ATOM 759 N N . LEU A 1 123 ? 6.587 -41.512 -9.401 1.00 31.84 121 LEU A N 1
ATOM 760 C CA . LEU A 1 123 ? 6.251 -42.013 -8.060 1.00 35.36 121 LEU A CA 1
ATOM 761 C C . LEU A 1 123 ? 7.477 -42.050 -7.140 1.00 38.56 121 LEU A C 1
ATOM 762 O O . LEU A 1 123 ? 7.396 -41.708 -5.963 1.00 38.39 121 LEU A O 1
ATOM 767 N N . ARG A 1 124 ? 8.610 -42.422 -7.719 1.00 38.43 122 ARG A N 1
ATOM 768 C CA . ARG A 1 124 ? 9.884 -42.509 -7.030 1.00 36.46 122 ARG A CA 1
ATOM 769 C C . ARG A 1 124 ? 10.305 -41.122 -6.547 1.00 43.06 122 ARG A C 1
ATOM 770 O O . ARG A 1 124 ? 10.606 -40.938 -5.369 1.00 46.99 122 ARG A O 1
ATOM 778 N N . ALA A 1 125 ? 10.301 -40.141 -7.454 1.00 39.79 123 ALA A N 1
ATOM 779 C CA . ALA A 1 125 ? 10.677 -38.770 -7.104 1.00 40.19 123 ALA A CA 1
ATOM 780 C C . ALA A 1 125 ? 9.673 -38.150 -6.134 1.00 42.48 123 ALA A C 1
ATOM 781 O O . ALA A 1 125 ? 10.038 -37.345 -5.288 1.00 47.24 123 ALA A O 1
ATOM 783 N N . LEU A 1 126 ? 8.408 -38.521 -6.274 1.00 38.47 124 LEU A N 1
ATOM 784 C CA . LEU A 1 126 ? 7.368 -38.060 -5.367 1.00 36.55 124 LEU A CA 1
ATOM 785 C C . LEU A 1 126 ? 7.705 -38.476 -3.934 1.00 40.20 124 LEU A C 1
ATOM 786 O O . LEU A 1 126 ? 7.748 -37.657 -3.034 1.00 43.90 124 LEU A O 1
ATOM 791 N N . THR A 1 127 ? 7.968 -39.759 -3.742 1.00 39.24 125 THR A N 1
ATOM 792 C CA . THR A 1 127 ? 8.304 -40.278 -2.425 1.00 37.01 125 THR A CA 1
ATOM 793 C C . THR A 1 127 ? 9.545 -39.621 -1.841 1.00 40.97 125 THR A C 1
ATOM 794 O O . THR A 1 127 ? 9.529 -39.186 -0.694 1.00 45.79 125 THR A O 1
ATOM 798 N N . LEU A 1 128 ? 10.603 -39.510 -2.634 1.00 40.48 126 LEU A N 1
ATOM 799 C CA . LEU A 1 128 ? 11.853 -38.986 -2.114 1.00 43.87 126 LEU A CA 1
ATOM 800 C C . LEU A 1 128 ? 11.724 -37.494 -1.796 1.00 46.25 126 LEU A C 1
ATOM 801 O O . LEU A 1 128 ? 12.285 -37.010 -0.810 1.00 41.92 126 LEU A O 1
ATOM 806 N N . GLY A 1 129 ? 10.981 -36.773 -2.630 1.00 46.67 127 GLY A N 1
ATOM 807 C CA . GLY A 1 129 ? 10.778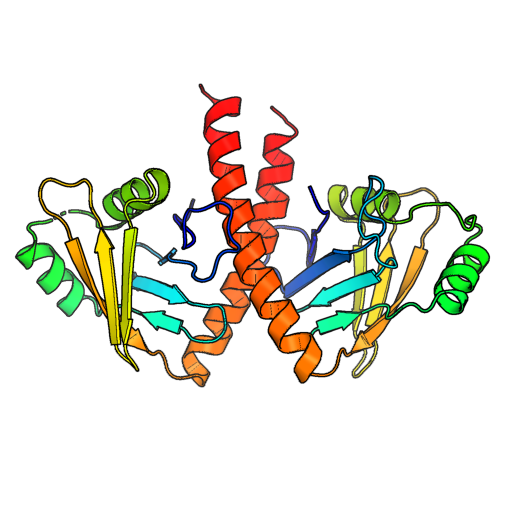 -35.347 -2.435 1.00 42.18 127 GLY A CA 1
ATOM 808 C C . GLY A 1 129 ? 9.911 -35.039 -1.222 1.00 45.24 127 GLY A C 1
ATOM 809 O O . GLY A 1 129 ? 10.177 -34.099 -0.491 1.00 51.76 127 GLY A O 1
ATOM 810 N N . LEU A 1 130 ? 8.868 -35.832 -1.007 1.00 42.23 128 LEU A N 1
ATOM 811 C CA . LEU A 1 130 ? 8.055 -35.707 0.199 1.00 40.44 128 LEU A CA 1
ATOM 812 C C . LEU A 1 130 ? 8.884 -35.864 1.468 1.00 41.81 128 LEU A C 1
ATOM 813 O O . LEU A 1 130 ? 8.715 -35.116 2.424 1.00 47.45 128 LEU A O 1
ATOM 818 N N . ALA A 1 131 ? 9.765 -36.860 1.470 1.00 38.39 129 ALA A N 1
ATOM 819 C CA . ALA A 1 131 ? 10.573 -37.149 2.629 1.00 43.95 129 ALA A CA 1
ATOM 820 C C . ALA A 1 131 ? 11.484 -35.972 2.930 1.00 50.39 129 ALA A C 1
ATOM 821 O O . ALA A 1 131 ? 11.682 -35.613 4.083 1.00 53.40 129 ALA A O 1
ATOM 823 N N . LYS A 1 132 ? 12.028 -35.372 1.879 1.00 49.22 130 LYS A N 1
ATOM 824 C CA . LYS A 1 132 ? 12.919 -34.244 2.038 1.00 52.25 130 LYS A CA 1
ATOM 825 C C . LYS A 1 132 ? 12.173 -32.997 2.545 1.00 55.07 130 LYS A C 1
ATOM 826 O O . LYS A 1 132 ? 12.711 -32.215 3.331 1.00 52.25 130 LYS A O 1
ATOM 832 N N . ARG A 1 133 ? 10.938 -32.822 2.092 1.00 48.90 131 ARG A N 1
ATOM 833 C CA . ARG A 1 133 ? 10.087 -31.741 2.571 1.00 53.87 131 ARG A CA 1
ATOM 834 C C . ARG A 1 133 ? 9.763 -31.879 4.048 1.00 53.85 131 ARG A C 1
ATOM 835 O O . ARG A 1 133 ? 9.886 -30.920 4.809 1.00 59.91 131 ARG A O 1
ATOM 843 N N . VAL A 1 134 ? 9.317 -33.068 4.438 1.00 45.46 132 VAL A N 1
ATOM 844 C CA . VAL A 1 134 ? 9.048 -33.352 5.843 1.00 51.70 132 VAL A CA 1
ATOM 845 C C . VAL A 1 134 ? 10.244 -32.975 6.706 1.00 55.79 132 VAL A C 1
ATOM 846 O O . VAL A 1 134 ? 10.096 -32.229 7.679 1.00 60.86 132 VAL A O 1
ATOM 850 N N . TRP A 1 135 ? 11.428 -33.475 6.340 1.00 53.98 133 TRP A N 1
ATOM 851 C CA . TRP A 1 135 ? 12.650 -33.179 7.090 1.00 57.15 133 TRP A CA 1
ATOM 852 C C . TRP A 1 135 ? 12.875 -31.669 7.183 1.00 59.74 133 TRP A C 1
ATOM 853 O O . TRP A 1 135 ? 13.306 -31.161 8.213 1.00 64.54 133 TRP A O 1
ATOM 864 N N . SER A 1 136 ? 12.562 -30.954 6.107 1.00 59.52 134 SER A N 1
ATOM 865 C CA . SER A 1 136 ? 12.811 -29.516 6.054 1.00 61.33 134 SER A CA 1
ATOM 866 C C . SER A 1 136 ? 11.791 -28.733 6.878 1.00 63.68 134 SER A C 1
ATOM 867 O O . SER A 1 136 ? 12.140 -27.813 7.628 1.00 65.83 134 SER A O 1
ATOM 870 N N . LEU A 1 137 ? 10.529 -29.118 6.738 1.00 57.38 135 LEU A N 1
ATOM 871 C CA . LEU A 1 137 ? 9.441 -28.472 7.458 1.00 66.06 135 LEU A CA 1
ATOM 872 C C . LEU A 1 137 ? 9.550 -28.686 8.967 1.00 70.38 135 LEU A C 1
ATOM 873 O O . LEU A 1 137 ? 9.224 -27.800 9.747 1.00 73.53 135 LEU A O 1
ATOM 878 N N . GLU A 1 138 ? 9.990 -29.869 9.379 1.00 73.25 136 GLU A N 1
ATOM 879 C CA . GLU A 1 138 ? 10.133 -30.141 10.800 1.00 77.68 136 GLU A CA 1
ATOM 880 C C . GLU A 1 138 ? 11.290 -29.318 11.327 1.00 79.52 136 GLU A C 1
ATOM 881 O O . GLU A 1 138 ? 11.243 -28.812 12.448 1.00 82.50 136 GLU A O 1
ATOM 887 N N . ARG A 1 139 ? 12.291 -29.145 10.483 1.00 77.87 137 ARG A N 1
ATOM 888 C CA . ARG A 1 139 ? 13.426 -28.344 10.827 1.00 82.30 137 ARG A CA 1
ATOM 889 C C . ARG A 1 139 ? 12.975 -26.923 11.058 1.00 89.02 137 ARG A C 1
ATOM 890 O O . ARG A 1 139 ? 13.330 -26.313 12.046 1.00 96.65 137 ARG A O 1
ATOM 898 N N . ARG A 1 140 ? 12.144 -26.412 10.173 1.00 89.13 138 ARG A N 1
ATOM 899 C CA . ARG A 1 140 ? 11.727 -25.014 10.254 1.00 93.87 138 ARG A CA 1
ATOM 900 C C . ARG A 1 140 ? 10.710 -24.809 11.370 1.00 96.00 138 ARG A C 1
ATOM 901 O O . ARG A 1 140 ? 10.750 -23.802 12.079 1.00 102.23 138 ARG A O 1
ATOM 909 N N . LEU A 1 141 ? 9.813 -25.775 11.536 1.00 90.51 139 LEU A N 1
ATOM 910 C CA . LEU A 1 141 ? 8.774 -25.678 12.553 1.00 92.18 139 LEU A CA 1
ATOM 911 C C . LEU A 1 141 ? 9.350 -25.697 13.966 1.00 97.29 139 LEU A C 1
ATOM 912 O O . LEU A 1 141 ? 8.791 -25.078 14.871 1.00 101.39 139 LEU A O 1
ATOM 917 N N . ALA A 1 142 ? 10.460 -26.410 14.154 1.00 96.93 140 ALA A N 1
ATOM 918 C CA . ALA A 1 142 ? 11.128 -26.465 15.456 1.00 101.87 140 ALA A CA 1
ATOM 919 C C . ALA A 1 142 ? 11.681 -25.092 15.836 1.00 111.81 140 ALA A C 1
ATOM 920 O O . ALA A 1 142 ? 11.835 -24.775 17.020 1.00 119.59 140 ALA A O 1
ATOM 922 N N . ALA A 1 143 ? 11.977 -24.284 14.823 1.00 114.20 141 ALA A N 1
ATOM 923 C CA . ALA A 1 143 ? 12.405 -22.907 15.035 1.00 124.69 141 ALA A CA 1
ATOM 924 C C . ALA A 1 143 ? 11.207 -21.964 14.961 1.00 132.15 141 ALA A C 1
ATOM 925 O O . ALA A 1 143 ? 11.163 -21.056 14.131 1.00 135.97 141 ALA A O 1
ATOM 927 N N . ALA A 1 144 ? 10.232 -22.192 15.834 1.00 131.20 142 ALA A N 1
ATOM 928 C CA . ALA A 1 144 ? 9.027 -21.374 15.872 1.00 132.00 142 ALA A CA 1
ATOM 929 C C . ALA A 1 144 ? 8.376 -21.467 17.245 1.00 136.44 142 ALA A C 1
ATOM 930 O O . ALA A 1 144 ? 8.513 -22.480 17.932 1.00 135.64 142 ALA A O 1
ATOM 932 N N . SER B 1 7 ? 7.212 -36.484 16.393 1.00 86.08 5 SER B N 1
ATOM 933 C CA . SER B 1 7 ? 6.910 -37.059 15.082 1.00 83.92 5 SER B CA 1
ATOM 934 C C . SER B 1 7 ? 8.068 -37.923 14.595 1.00 76.65 5 SER B C 1
ATOM 935 O O . SER B 1 7 ? 9.220 -37.563 14.791 1.00 78.05 5 SER B O 1
ATOM 938 N N . PRO B 1 8 ? 7.758 -39.059 13.937 1.00 71.02 6 PRO B N 1
ATOM 939 C CA . PRO B 1 8 ? 8.758 -40.088 13.599 1.00 66.73 6 PRO B CA 1
ATOM 940 C C . PRO B 1 8 ? 9.933 -39.547 12.783 1.00 63.23 6 PRO B C 1
ATOM 941 O O . PRO B 1 8 ? 9.717 -38.910 11.762 1.00 64.30 6 PRO B O 1
ATOM 945 N N . PRO B 1 9 ? 11.166 -39.800 13.240 1.00 61.68 7 PRO B N 1
ATOM 946 C CA . PRO B 1 9 ? 12.366 -39.229 12.615 1.00 55.25 7 PRO B CA 1
ATOM 947 C C . PRO B 1 9 ? 12.705 -39.828 11.265 1.00 47.40 7 PRO B C 1
ATOM 948 O O . PRO B 1 9 ? 12.457 -41.004 10.986 1.00 43.49 7 PRO B O 1
ATOM 952 N N . LEU B 1 10 ? 13.251 -38.979 10.407 1.00 49.19 8 LEU B N 1
ATOM 953 C CA . LEU B 1 10 ? 13.751 -39.425 9.120 1.00 43.32 8 LEU B CA 1
ATOM 954 C C . LEU B 1 10 ? 14.775 -38.447 8.612 1.00 42.48 8 LEU B C 1
ATOM 955 O O . LEU B 1 10 ? 14.948 -37.363 9.162 1.00 45.31 8 LEU B O 1
ATOM 960 N N . CYS B 1 11 ? 15.465 -38.851 7.560 1.00 42.88 9 CYS B N 1
ATOM 961 C CA . CYS B 1 11 ? 16.338 -37.957 6.839 1.00 46.06 9 CYS B CA 1
ATOM 962 C C . CYS B 1 11 ? 16.452 -38.498 5.439 1.00 42.85 9 CYS B C 1
ATOM 963 O O . CYS B 1 11 ? 16.064 -39.643 5.169 1.00 42.22 9 CYS B O 1
ATOM 966 N N . THR B 1 12 ? 16.960 -37.662 4.547 1.00 43.03 10 THR B N 1
ATOM 967 C CA . THR B 1 12 ? 17.203 -38.067 3.177 1.00 46.55 10 THR B CA 1
ATOM 968 C C . THR B 1 12 ? 18.679 -37.949 2.861 1.00 46.41 10 THR B C 1
ATOM 969 O O . THR B 1 12 ? 19.396 -37.169 3.471 1.00 46.93 10 THR B O 1
ATOM 973 N N . LEU B 1 13 ? 19.125 -38.741 1.900 1.00 44.87 11 LEU B N 1
ATOM 974 C CA . LEU B 1 13 ? 20.510 -38.692 1.456 1.00 50.87 11 LEU B CA 1
ATOM 975 C C . LEU B 1 13 ? 20.512 -38.548 -0.049 1.00 49.90 11 LEU B C 1
ATOM 976 O O . LEU B 1 13 ? 19.609 -39.058 -0.704 1.00 49.26 11 LEU B O 1
ATOM 981 N N . PRO B 1 14 ? 21.517 -37.855 -0.608 1.00 50.83 12 PRO B N 1
ATOM 982 C CA . PRO B 1 14 ? 22.608 -37.173 0.099 1.00 58.15 12 PRO B CA 1
ATOM 983 C C . PRO B 1 14 ? 22.130 -35.876 0.720 1.00 65.07 12 PRO B C 1
ATOM 984 O O . PRO B 1 14 ? 21.151 -35.314 0.229 1.00 61.61 12 PRO B O 1
ATOM 988 N N . PRO B 1 15 ? 22.807 -35.411 1.784 1.00 75.91 13 PRO B N 1
ATOM 989 C CA . PRO B 1 15 ? 22.497 -34.115 2.400 1.00 84.43 13 PRO B CA 1
ATOM 990 C C . PRO B 1 15 ? 22.778 -32.969 1.445 1.00 89.87 13 PRO B C 1
ATOM 991 O O . PRO B 1 15 ? 23.499 -33.151 0.466 1.00 91.57 13 PRO B O 1
ATOM 995 N N . GLY B 1 16 ? 22.215 -31.802 1.724 1.00 94.37 14 GLY B N 1
ATOM 996 C CA . GLY B 1 16 ? 22.467 -30.645 0.888 1.00 99.27 14 GLY B CA 1
ATOM 997 C C . GLY B 1 16 ? 21.445 -30.503 -0.220 1.00 98.33 14 GLY B C 1
ATOM 998 O O . GLY B 1 16 ? 20.393 -31.145 -0.174 1.00 94.08 14 GLY B O 1
ATOM 999 N N . PRO B 1 17 ? 21.768 -29.676 -1.233 1.00 101.33 15 PRO B N 1
ATOM 1000 C CA . PRO B 1 17 ? 20.865 -29.178 -2.283 1.00 100.97 15 PRO B CA 1
ATOM 1001 C C . PRO B 1 17 ? 20.491 -30.194 -3.365 1.00 96.76 15 PRO B C 1
ATOM 1002 O O . PRO B 1 17 ? 19.467 -30.023 -4.028 1.00 96.95 15 PRO B O 1
ATOM 1006 N N . GLU B 1 18 ? 21.309 -31.226 -3.541 1.00 94.82 16 GLU B N 1
ATOM 1007 C CA . GLU B 1 18 ? 21.079 -32.225 -4.581 1.00 86.63 16 GLU B CA 1
ATOM 1008 C C . GLU B 1 18 ? 19.833 -33.076 -4.319 1.00 76.34 16 GLU B C 1
ATOM 1009 O O . GLU B 1 18 ? 19.490 -33.347 -3.164 1.00 73.13 16 GLU B O 1
ATOM 1011 N N . PRO B 1 19 ? 19.149 -33.490 -5.399 1.00 70.63 17 PRO B N 1
ATOM 1012 C CA . PRO B 1 19 ? 17.958 -34.346 -5.332 1.00 63.37 17 PRO B CA 1
ATOM 1013 C C . PRO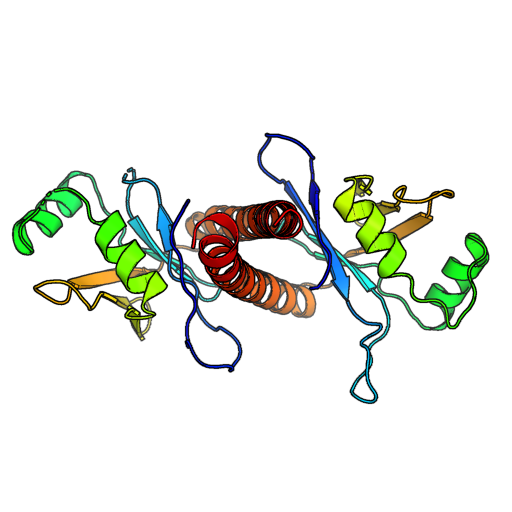 B 1 19 ? 18.162 -35.586 -4.466 1.00 59.69 17 PRO B C 1
ATOM 1014 O O . PRO B 1 19 ? 19.158 -36.291 -4.617 1.00 58.83 17 PRO B O 1
ATOM 1018 N N . PRO B 1 20 ? 17.215 -35.853 -3.565 1.00 53.29 18 PRO B N 1
ATOM 1019 C CA . PRO B 1 20 ? 17.366 -36.984 -2.647 1.00 46.25 18 PRO B CA 1
ATOM 1020 C C . PRO B 1 20 ? 17.335 -38.316 -3.400 1.00 46.52 18 PRO B C 1
ATOM 1021 O O . PRO B 1 20 ? 16.561 -38.466 -4.354 1.00 47.84 18 PRO B O 1
ATOM 1025 N N . ARG B 1 21 ? 18.171 -39.255 -2.976 1.00 41.84 19 ARG B N 1
ATOM 1026 C CA . ARG B 1 21 ? 18.185 -40.587 -3.559 1.00 44.54 19 ARG B CA 1
ATOM 1027 C C . ARG B 1 21 ? 17.691 -41.670 -2.582 1.00 43.16 19 ARG B C 1
ATOM 1028 O O . ARG B 1 21 ? 17.215 -42.714 -3.016 1.00 48.26 19 ARG B O 1
ATOM 1030 N N . PHE B 1 22 ? 17.816 -41.423 -1.280 1.00 39.69 20 PHE B N 1
ATOM 1031 C CA . PHE B 1 22 ? 17.388 -42.376 -0.264 1.00 38.50 20 PHE B CA 1
ATOM 1032 C C . PHE B 1 22 ? 16.678 -41.679 0.877 1.00 40.90 20 PHE B C 1
ATOM 1033 O O . PHE B 1 22 ? 16.996 -40.545 1.218 1.00 42.30 20 PHE B O 1
ATOM 1041 N N . VAL B 1 23 ? 15.729 -42.386 1.470 1.00 35.40 21 VAL B N 1
ATOM 1042 C CA . VAL B 1 23 ? 15.110 -42.005 2.729 1.00 36.75 21 VAL B CA 1
ATOM 1043 C C . VAL B 1 23 ? 15.486 -43.021 3.798 1.00 36.45 21 VAL B C 1
ATOM 1044 O O . VAL B 1 23 ? 15.401 -44.224 3.559 1.00 33.59 21 VAL B O 1
ATOM 1048 N N . CYS B 1 24 ? 15.908 -42.550 4.963 1.00 37.34 22 CYS B N 1
ATOM 1049 C CA . CYS B 1 24 ? 16.102 -43.427 6.115 1.00 36.49 22 CYS B CA 1
ATOM 1050 C C . CYS B 1 24 ? 15.057 -43.079 7.175 1.00 42.42 22 CYS B C 1
ATOM 1051 O O . CYS B 1 24 ? 14.786 -41.904 7.429 1.00 40.87 22 CYS B O 1
ATOM 1054 N N . TYR B 1 25 ? 14.474 -44.095 7.802 1.00 41.11 23 TYR B N 1
ATOM 1055 C CA . TYR B 1 25 ? 13.486 -43.857 8.847 1.00 38.20 23 TYR B CA 1
ATOM 1056 C C . TYR B 1 25 ? 13.447 -45.059 9.785 1.00 40.92 23 TYR B C 1
ATOM 1057 O O . TYR B 1 25 ? 14.185 -46.027 9.595 1.00 41.83 23 TYR B O 1
ATOM 1066 N N . CYS B 1 26 ? 12.634 -45.003 10.829 1.00 43.62 24 CYS B N 1
ATOM 1067 C CA . CYS B 1 26 ? 12.625 -46.104 11.792 1.00 44.40 24 CYS B CA 1
ATOM 1068 C C . CYS B 1 26 ? 11.206 -46.404 12.252 1.00 47.76 24 CYS B C 1
ATOM 1069 O O . CYS B 1 26 ? 10.274 -45.677 11.909 1.00 47.22 24 CYS B O 1
ATOM 1072 N N . GLU B 1 27 ? 11.038 -47.499 12.986 1.00 49.19 25 GLU B N 1
ATOM 1073 C CA . GLU B 1 27 ? 9.725 -47.888 13.486 1.00 51.18 25 GLU B CA 1
ATOM 1074 C C . GLU B 1 27 ? 9.869 -48.613 14.803 1.00 54.11 25 GLU B C 1
ATOM 1075 O O . GLU B 1 27 ? 10.945 -49.135 15.113 1.00 51.63 25 GLU B O 1
ATOM 1081 N N . GLY B 1 28 ? 8.790 -48.648 15.584 1.00 48.78 26 GLY B N 1
ATOM 1082 C CA . GLY B 1 28 ? 8.783 -49.432 16.802 1.00 53.46 26 GLY B CA 1
ATOM 1083 C C . GLY B 1 28 ? 9.032 -48.614 18.053 1.00 60.03 26 GLY B C 1
ATOM 1084 O O . GLY B 1 28 ? 9.046 -47.382 18.007 1.00 59.55 26 GLY B O 1
ATOM 1085 N N . GLU B 1 29 ? 9.215 -49.310 19.175 1.00 60.30 27 GLU B N 1
ATOM 1086 C CA . GLU B 1 29 ? 9.433 -48.674 20.475 1.00 66.20 27 GLU B CA 1
ATOM 1087 C C . GLU B 1 29 ? 8.350 -47.630 20.765 1.00 75.72 27 GLU B C 1
ATOM 1088 O O . GLU B 1 29 ? 8.629 -46.568 21.327 1.00 78.75 27 GLU B O 1
ATOM 1094 N N . GLU B 1 30 ? 7.115 -47.941 20.373 1.00 83.62 28 GLU B N 1
ATOM 1095 C CA . GLU B 1 30 ? 5.979 -47.039 20.571 1.00 92.65 28 GLU B CA 1
ATOM 1096 C C . GLU B 1 30 ? 5.663 -46.827 22.047 1.00 101.98 28 GLU B C 1
ATOM 1097 O O . GLU B 1 30 ? 5.612 -47.776 22.834 1.00 104.39 28 GLU B O 1
ATOM 1103 N N . SER B 1 31 ? 5.441 -45.567 22.407 1.00 107.30 29 SER B N 1
ATOM 1104 C CA . SER B 1 31 ? 5.122 -45.196 23.776 1.00 114.22 29 SER B CA 1
ATOM 1105 C C . SER B 1 31 ? 3.709 -45.647 24.161 1.00 117.40 29 SER B C 1
ATOM 1106 O O . SER B 1 31 ? 2.939 -46.109 23.316 1.00 114.54 29 SER B O 1
ATOM 1109 N N . GLY B 1 32 ? 3.378 -45.520 25.441 1.00 122.92 30 GLY B N 1
ATOM 1110 C CA . GLY B 1 32 ? 2.061 -45.893 25.927 1.00 129.41 30 GLY B CA 1
ATOM 1111 C C . GLY B 1 32 ? 1.912 -47.383 26.166 1.00 128.29 30 GLY B C 1
ATOM 1112 O O . GLY B 1 32 ? 2.803 -48.168 25.830 1.00 126.01 30 GLY B O 1
ATOM 1113 N N . GLU B 1 33 ? 0.778 -47.774 26.741 1.00 130.28 31 GLU B N 1
ATOM 1114 C CA . GLU B 1 33 ? 0.509 -49.177 27.046 1.00 129.85 31 GLU B CA 1
ATOM 1115 C C . GLU B 1 33 ? -0.230 -49.884 25.913 1.00 126.55 31 GLU B C 1
ATOM 1116 O O . GLU B 1 33 ? -0.928 -50.876 26.138 1.00 128.44 31 GLU B O 1
ATOM 1122 N N . GLY B 1 34 ? -0.070 -49.372 24.698 1.00 120.28 32 GLY B N 1
ATOM 1123 C CA . GLY B 1 34 ? -0.706 -49.965 23.542 1.00 117.52 32 GLY B CA 1
ATOM 1124 C C . GLY B 1 34 ? 0.261 -50.844 22.780 1.00 113.50 32 GLY B C 1
ATOM 1125 O O . GLY B 1 34 ? 1.356 -51.146 23.259 1.00 113.01 32 GLY B O 1
ATOM 1126 N N . ASP B 1 35 ? -0.145 -51.246 21.581 1.00 116.69 33 ASP B N 1
ATOM 1127 C CA . ASP B 1 35 ? 0.651 -52.141 20.759 1.00 115.33 33 ASP B CA 1
ATOM 1128 C C . ASP B 1 35 ? 2.049 -51.571 20.546 1.00 112.68 33 ASP B C 1
ATOM 1129 O O . ASP B 1 35 ? 2.208 -50.445 20.076 1.00 114.47 33 ASP B O 1
ATOM 1134 N N . ARG B 1 36 ? 3.055 -52.352 20.926 1.00 104.15 34 ARG B N 1
ATOM 1135 C CA . ARG B 1 36 ? 4.445 -51.918 20.852 1.00 92.29 34 ARG B CA 1
ATOM 1136 C C . ARG B 1 36 ? 5.267 -52.892 20.023 1.00 85.86 34 ARG B C 1
ATOM 1137 O O . ARG B 1 36 ? 5.435 -54.050 20.402 1.00 88.39 34 ARG B O 1
ATOM 1145 N N . GLY B 1 37 ? 5.777 -52.422 18.890 1.00 77.31 35 GLY B N 1
ATOM 1146 C CA . GLY B 1 37 ? 6.553 -53.261 17.990 1.00 70.92 35 GLY B CA 1
ATOM 1147 C C . GLY B 1 37 ? 8.056 -53.164 18.199 1.00 64.99 35 GLY B C 1
ATOM 1148 O O . GLY B 1 37 ? 8.553 -52.193 18.771 1.00 66.85 35 GLY B O 1
ATOM 1149 N N . GLY B 1 38 ? 8.789 -54.178 17.746 1.00 61.11 36 GLY B N 1
ATOM 1150 C CA . GLY B 1 38 ? 10.237 -54.160 17.867 1.00 55.63 36 GLY B CA 1
ATOM 1151 C C . GLY B 1 38 ? 10.847 -53.059 17.004 1.00 54.45 36 GLY B C 1
ATOM 1152 O O . GLY B 1 38 ? 10.307 -52.679 15.957 1.00 52.66 36 GLY B O 1
ATOM 1153 N N . PHE B 1 39 ? 11.978 -52.537 17.449 1.00 54.17 37 PHE B N 1
ATOM 1154 C CA . PHE B 1 39 ? 12.674 -51.498 16.710 1.00 53.35 37 PHE B CA 1
ATOM 1155 C C . PHE B 1 39 ? 13.224 -52.004 15.386 1.00 51.40 37 PHE B C 1
ATOM 1156 O O . PHE B 1 39 ? 13.808 -53.081 15.332 1.00 53.51 37 PHE B O 1
ATOM 1164 N N . ASN B 1 40 ? 13.051 -51.211 14.329 1.00 50.11 38 ASN B N 1
ATOM 1165 C CA . ASN B 1 40 ? 13.749 -51.430 13.068 1.00 43.05 38 ASN B CA 1
ATOM 1166 C C . ASN B 1 40 ? 14.100 -50.118 12.365 1.00 44.10 38 ASN B C 1
ATOM 1167 O O . ASN B 1 40 ? 13.382 -49.119 12.476 1.00 43.02 38 ASN B O 1
ATOM 1172 N N . LEU B 1 41 ? 15.216 -50.149 11.644 1.00 39.43 39 LEU B N 1
ATOM 1173 C CA . LEU B 1 41 ? 15.628 -49.064 10.769 1.00 45.56 39 LEU B CA 1
ATOM 1174 C C . LEU B 1 41 ? 15.343 -49.448 9.329 1.00 39.60 39 LEU B C 1
ATOM 1175 O O . LEU B 1 41 ? 15.545 -50.584 8.924 1.00 40.06 39 LEU B O 1
ATOM 1180 N N . TYR B 1 42 ? 14.879 -48.486 8.555 1.00 39.40 40 TYR B N 1
ATOM 1181 C CA . TYR B 1 42 ? 14.561 -48.735 7.168 1.00 32.73 40 TYR B CA 1
ATOM 1182 C C . TYR B 1 42 ? 15.307 -47.763 6.281 1.00 38.77 40 TYR B C 1
ATOM 1183 O O . TYR B 1 42 ? 15.550 -46.618 6.673 1.00 41.25 40 TYR B O 1
ATOM 1192 N N . VAL B 1 43 ? 15.678 -48.244 5.097 1.00 35.35 41 VAL B N 1
ATOM 1193 C CA . VAL B 1 43 ? 16.281 -47.423 4.052 1.00 35.97 41 VAL B CA 1
ATOM 1194 C C . VAL B 1 43 ? 15.614 -47.750 2.712 1.00 38.29 41 VAL B C 1
ATOM 1195 O O . VAL B 1 43 ? 15.490 -48.914 2.352 1.00 36.21 41 VAL B O 1
ATOM 1199 N N . THR B 1 44 ? 15.191 -46.728 1.975 1.00 37.43 42 THR B N 1
ATOM 1200 C CA . THR B 1 44 ? 14.611 -46.964 0.673 1.00 34.76 42 THR B CA 1
ATOM 1201 C C . THR B 1 44 ? 15.054 -45.928 -0.367 1.00 38.73 42 THR B C 1
ATOM 1202 O O . THR B 1 44 ? 15.332 -44.776 -0.037 1.00 39.36 42 THR B O 1
ATOM 1206 N N . ASP B 1 45 ? 15.135 -46.361 -1.623 1.00 37.58 43 ASP B N 1
ATOM 1207 C CA . ASP B 1 45 ? 15.338 -45.442 -2.745 1.00 36.18 43 ASP B CA 1
ATOM 1208 C C . ASP B 1 45 ? 14.021 -45.267 -3.493 1.00 40.25 43 ASP B C 1
ATOM 1209 O O . ASP B 1 45 ? 14.009 -44.777 -4.630 1.00 40.67 43 ASP B O 1
ATOM 1214 N N . ALA B 1 46 ? 12.932 -45.700 -2.846 1.00 36.09 44 ALA B N 1
ATOM 1215 C CA . ALA B 1 46 ? 11.563 -45.669 -3.395 1.00 37.69 44 ALA B CA 1
ATOM 1216 C C . ALA B 1 46 ? 11.378 -46.675 -4.516 1.00 39.72 44 ALA B C 1
ATOM 1217 O O . ALA B 1 46 ? 10.338 -46.678 -5.177 1.00 43.00 44 ALA B O 1
ATOM 1219 N N . ALA B 1 47 ? 12.385 -47.518 -4.746 1.00 40.30 45 ALA B N 1
ATOM 1220 C CA . ALA B 1 47 ? 12.212 -48.685 -5.624 1.00 41.78 45 ALA B CA 1
ATOM 1221 C C . ALA B 1 47 ? 12.311 -49.963 -4.811 1.00 44.82 45 ALA B C 1
ATOM 1222 O O . ALA B 1 47 ? 11.493 -50.868 -4.976 1.00 44.79 45 ALA B O 1
ATOM 1224 N N . GLU B 1 48 ? 13.326 -50.043 -3.944 1.00 43.98 46 GLU B N 1
ATOM 1225 C CA . GLU B 1 48 ? 13.496 -51.184 -3.040 1.00 41.46 46 GLU B CA 1
ATOM 1226 C C . GLU B 1 48 ? 13.549 -50.729 -1.580 1.00 38.73 46 GLU B C 1
ATOM 1227 O O . GLU B 1 48 ? 13.818 -49.569 -1.296 1.00 38.10 46 GLU B O 1
ATOM 1233 N N . LEU B 1 49 ? 13.280 -51.653 -0.664 1.00 35.80 47 LEU B N 1
ATOM 1234 C CA . LEU B 1 49 ? 13.317 -51.360 0.768 1.00 33.50 47 LEU B CA 1
ATOM 1235 C C . LEU B 1 49 ? 14.328 -52.262 1.466 1.00 35.66 47 LEU B C 1
ATOM 1236 O O . LEU B 1 49 ? 14.374 -53.467 1.220 1.00 36.45 47 LEU B O 1
ATOM 1241 N N . TRP B 1 50 ? 15.147 -51.675 2.330 1.00 37.24 48 TRP B N 1
ATOM 1242 C CA . TRP B 1 50 ? 16.079 -52.440 3.135 1.00 32.42 48 TRP B CA 1
ATOM 1243 C C . TRP B 1 50 ? 15.740 -52.227 4.584 1.00 40.49 48 TRP B C 1
ATOM 1244 O O . TRP B 1 50 ? 15.290 -51.140 4.944 1.00 37.59 48 TRP B O 1
ATOM 1255 N N . SER B 1 51 ? 16.033 -53.228 5.417 1.00 40.14 49 SER B N 1
ATOM 1256 C CA . SER B 1 51 ? 15.690 -53.187 6.838 1.00 39.29 49 SER B CA 1
ATOM 1257 C C . SER B 1 51 ? 16.730 -53.872 7.722 1.00 40.32 49 SER B C 1
ATOM 1258 O O . SER B 1 51 ? 17.433 -54.786 7.285 1.00 39.29 49 SER B O 1
ATOM 1261 N N . THR B 1 52 ? 16.815 -53.441 8.973 1.00 43.01 50 THR B N 1
ATOM 1262 C CA . THR B 1 52 ? 17.634 -54.138 9.964 1.00 39.78 50 THR B CA 1
ATOM 1263 C C . THR B 1 52 ? 17.059 -55.529 10.279 1.00 36.14 50 THR B C 1
ATOM 1264 O O . THR B 1 52 ? 17.793 -56.435 10.666 1.00 38.40 50 THR B O 1
ATOM 1268 N N . CYS B 1 53 ? 15.751 -55.691 10.089 1.00 35.79 51 CYS B N 1
ATOM 1269 C CA . CYS B 1 53 ? 15.082 -56.971 10.329 1.00 46.45 51 CYS B CA 1
ATOM 1270 C C . CYS B 1 53 ? 15.505 -57.599 11.653 1.00 49.28 51 CYS B C 1
ATOM 1271 O O . CYS B 1 53 ? 15.935 -58.753 11.689 1.00 51.64 51 CYS B O 1
ATOM 1274 N N . PHE B 1 54 ? 15.417 -56.823 12.725 1.00 46.29 52 PHE B N 1
ATOM 1275 C CA . PHE B 1 54 ? 15.862 -57.279 14.030 1.00 44.67 52 PHE B CA 1
ATOM 1276 C C . PHE B 1 54 ? 15.014 -58.411 14.569 1.00 49.77 52 PHE B C 1
ATOM 1277 O O . PHE B 1 54 ? 13.807 -58.445 14.359 1.00 48.07 52 PHE B O 1
ATOM 1285 N N . THR B 1 55 ? 15.675 -59.347 15.242 1.00 45.71 53 THR B N 1
ATOM 1286 C CA . THR B 1 55 ? 15.025 -60.274 16.160 1.00 48.50 53 THR B CA 1
ATOM 1287 C C . THR B 1 55 ? 15.352 -59.803 17.579 1.00 50.66 53 THR B C 1
ATOM 1288 O O . THR B 1 55 ? 16.255 -58.999 17.759 1.00 51.33 53 THR B O 1
ATOM 1292 N N . PRO B 1 56 ? 14.603 -60.287 18.586 1.00 58.69 54 PRO B N 1
ATOM 1293 C CA . PRO B 1 56 ? 14.944 -59.956 19.973 1.00 60.57 54 PRO B CA 1
ATOM 1294 C C . PRO B 1 56 ? 16.408 -60.245 20.306 1.00 61.15 54 PRO B C 1
ATOM 1295 O O . PRO B 1 56 ? 17.023 -59.442 21.000 1.00 59.37 54 PRO B O 1
ATOM 1299 N N . ASP B 1 57 ? 16.957 -61.356 19.820 1.00 57.70 55 ASP B N 1
ATOM 1300 C CA . ASP B 1 57 ? 18.362 -61.674 20.083 1.00 61.80 55 ASP B CA 1
ATOM 1301 C C . ASP B 1 57 ? 19.335 -60.767 19.301 1.00 62.26 55 ASP B C 1
ATOM 1302 O O . ASP B 1 57 ? 20.350 -60.334 19.839 1.00 64.58 55 ASP B O 1
ATOM 1307 N N . SER B 1 58 ? 19.028 -60.474 18.043 1.00 53.58 56 SER B N 1
ATOM 1308 C CA . SER B 1 58 ? 19.964 -59.731 17.211 1.00 61.87 56 SER B CA 1
ATOM 1309 C C . SER B 1 58 ? 20.007 -58.262 17.632 1.00 61.17 56 SER B C 1
ATOM 1310 O O . SER B 1 58 ? 21.037 -57.609 17.502 1.00 60.56 56 SER B O 1
ATOM 1313 N N . LEU B 1 59 ? 18.896 -57.753 18.157 1.00 58.53 57 LEU B N 1
ATOM 1314 C CA . LEU B 1 59 ? 18.868 -56.396 18.692 1.00 57.38 57 LEU B CA 1
ATOM 1315 C C . LEU B 1 59 ? 19.645 -56.310 20.013 1.00 62.67 57 LEU B C 1
ATOM 1316 O O . LEU B 1 59 ? 20.351 -55.337 20.261 1.00 66.07 57 LEU B O 1
ATOM 1321 N N . ALA B 1 60 ? 19.508 -57.327 20.861 1.00 62.49 58 ALA B N 1
ATOM 1322 C CA . ALA B 1 60 ? 20.280 -57.392 22.101 1.00 73.40 58 ALA B CA 1
ATOM 1323 C C . ALA B 1 60 ? 21.787 -57.482 21.828 1.00 75.06 58 ALA B C 1
ATOM 1324 O O . ALA B 1 60 ? 22.586 -56.845 22.508 1.00 81.80 58 ALA B O 1
ATOM 1326 N N . ALA B 1 61 ? 22.165 -58.270 20.826 1.00 70.67 59 ALA B N 1
ATOM 1327 C CA . ALA B 1 61 ? 23.568 -58.449 20.468 1.00 72.90 59 ALA B CA 1
ATOM 1328 C C . ALA B 1 61 ? 24.144 -57.171 19.873 1.00 78.00 59 ALA B C 1
ATOM 1329 O O . ALA B 1 61 ? 25.296 -56.815 20.140 1.00 82.93 59 ALA B O 1
ATOM 1331 N N . LEU B 1 62 ? 23.348 -56.490 19.054 1.00 70.50 60 LEU B N 1
ATOM 1332 C CA . LEU B 1 62 ? 23.775 -55.206 18.522 1.00 70.04 60 LEU B CA 1
ATOM 1333 C C . LEU B 1 62 ? 24.006 -54.210 19.643 1.00 75.41 60 LEU B C 1
ATOM 1334 O O . LEU B 1 62 ? 24.991 -53.473 19.632 1.00 78.38 60 LEU B O 1
ATOM 1339 N N . LYS B 1 63 ? 23.095 -54.183 20.610 1.00 77.89 61 LYS B N 1
ATOM 1340 C CA . LYS B 1 63 ? 23.199 -53.232 21.711 1.00 77.12 61 LYS B CA 1
ATOM 1341 C C . LYS B 1 63 ? 24.421 -53.524 22.563 1.00 86.76 61 LYS B C 1
ATOM 1342 O O . LYS B 1 63 ? 25.064 -52.610 23.068 1.00 93.10 61 LYS B O 1
ATOM 1348 N N . ALA B 1 64 ? 24.740 -54.805 22.712 1.00 85.83 62 ALA B N 1
ATOM 1349 C CA . ALA B 1 64 ? 25.949 -55.223 23.414 1.00 84.34 62 ALA B CA 1
ATOM 1350 C C . ALA B 1 64 ? 27.207 -54.843 22.629 1.00 82.38 62 ALA B C 1
ATOM 1351 O O . ALA B 1 64 ? 28.176 -54.351 23.192 1.00 82.06 62 ALA B O 1
ATOM 1353 N N . ARG B 1 65 ? 27.179 -55.073 21.322 1.00 81.55 63 ARG B N 1
ATOM 1354 C CA . ARG B 1 65 ? 28.295 -54.744 20.433 1.00 88.28 63 ARG B CA 1
ATOM 1355 C C . ARG B 1 65 ? 28.763 -53.283 20.590 1.00 93.20 63 ARG B C 1
ATOM 1356 O O . ARG B 1 65 ? 29.957 -52.971 20.411 1.00 91.53 63 ARG B O 1
ATOM 1364 N N . PHE B 1 66 ? 27.822 -52.409 20.958 1.00 93.13 64 PHE B N 1
ATOM 1365 C CA . PHE B 1 66 ? 28.102 -50.990 21.177 1.00 91.55 64 PHE B CA 1
ATOM 1366 C C . PHE B 1 66 ? 27.770 -50.504 22.601 1.00 92.08 64 PHE B C 1
ATOM 1367 O O . PHE B 1 66 ? 27.721 -49.298 22.861 1.00 91.69 64 PHE B O 1
ATOM 1375 N N . GLY B 1 67 ? 27.544 -51.440 23.518 1.00 93.04 65 GLY B N 1
ATOM 1376 C CA . GLY B 1 67 ? 27.420 -51.116 24.932 1.00 96.49 65 GLY B CA 1
ATOM 1377 C C . GLY B 1 67 ? 26.158 -50.389 25.366 1.00 94.98 65 GLY B C 1
ATOM 1378 O O . GLY B 1 67 ? 26.214 -49.447 26.157 1.00 100.55 65 GLY B O 1
ATOM 1379 N N . LEU B 1 68 ? 25.013 -50.834 24.862 1.00 88.50 66 LEU B N 1
ATOM 1380 C CA . LEU B 1 68 ? 23.725 -50.263 25.239 1.00 86.33 66 LEU B CA 1
ATOM 1381 C C . LEU B 1 68 ? 22.943 -51.289 26.049 1.00 86.74 66 LEU B C 1
ATOM 1382 O O . LEU B 1 68 ? 23.187 -52.488 25.921 1.00 89.87 66 LEU B O 1
ATOM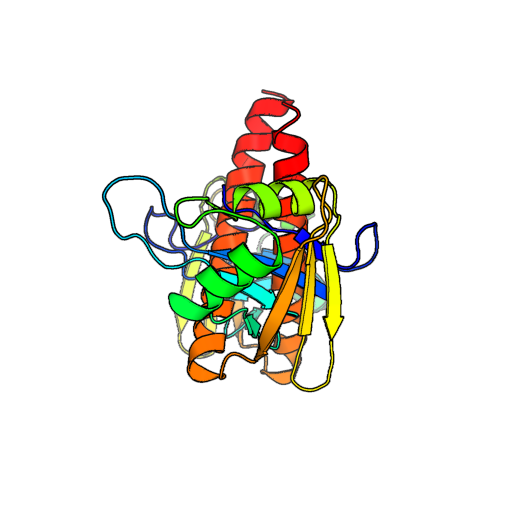 1387 N N . SER B 1 69 ? 21.999 -50.840 26.870 1.00 86.24 67 SER B N 1
ATOM 1388 C CA . SER B 1 69 ? 21.221 -51.784 27.671 1.00 93.51 67 SER B CA 1
ATOM 1389 C C . SER B 1 69 ? 19.921 -52.176 26.964 1.00 88.20 67 SER B C 1
ATOM 1390 O O . SER B 1 69 ? 19.527 -51.555 25.980 1.00 87.98 67 SER B O 1
ATOM 1393 N N . ALA B 1 70 ? 19.269 -53.216 27.478 1.00 91.73 68 ALA B N 1
ATOM 1394 C CA . ALA B 1 70 ? 18.123 -53.848 26.820 1.00 89.94 68 ALA B CA 1
ATOM 1395 C C . ALA B 1 70 ? 16.857 -52.983 26.796 1.00 90.48 68 ALA B C 1
ATOM 1396 O O . ALA B 1 70 ? 16.125 -52.983 25.807 1.00 84.98 68 ALA B O 1
ATOM 1398 N N . ALA B 1 71 ? 16.591 -52.258 27.881 1.00 96.48 69 ALA B N 1
ATOM 1399 C CA . ALA B 1 71 ? 15.398 -51.414 27.954 1.00 97.21 69 ALA B CA 1
ATOM 1400 C C . ALA B 1 71 ? 15.602 -50.068 27.252 1.00 94.97 69 ALA B C 1
ATOM 1401 O O . ALA B 1 71 ? 14.682 -49.250 27.178 1.00 94.64 69 ALA B O 1
ATOM 1403 N N . GLU B 1 72 ? 16.808 -49.856 26.732 1.00 91.68 70 GLU B N 1
ATOM 1404 C CA . GLU B 1 72 ? 17.194 -48.597 26.092 1.00 86.74 70 GLU B CA 1
ATOM 1405 C C . GLU B 1 72 ? 16.598 -48.422 24.689 1.00 78.68 70 GLU B C 1
ATOM 1406 O O . GLU B 1 72 ? 16.760 -49.281 23.819 1.00 74.73 70 GLU B O 1
ATOM 1412 N N . ASP B 1 73 ? 15.906 -47.309 24.474 1.00 77.84 71 ASP B N 1
ATOM 1413 C CA . ASP B 1 73 ? 15.369 -46.989 23.155 1.00 73.93 71 ASP B CA 1
ATOM 1414 C C . ASP B 1 73 ? 16.466 -46.425 22.254 1.00 71.58 71 ASP B C 1
ATOM 1415 O O . ASP B 1 73 ? 17.230 -45.561 22.663 1.00 75.41 71 ASP B O 1
ATOM 1420 N N . ILE B 1 74 ? 16.542 -46.934 21.031 1.00 72.59 72 ILE B N 1
ATOM 1421 C CA A ILE B 1 74 ? 17.578 -46.476 20.116 0.33 69.08 72 ILE B CA 1
ATOM 1422 C CA B ILE B 1 74 ? 17.543 -46.548 20.036 0.67 69.93 72 ILE B CA 1
ATOM 1423 C C . ILE B 1 74 ? 17.021 -45.406 19.158 1.00 64.68 72 ILE B C 1
ATOM 1424 O O . ILE B 1 74 ? 17.782 -44.608 18.612 1.00 58.15 72 ILE B O 1
ATOM 1433 N N . THR B 1 75 ? 15.699 -45.333 19.027 1.00 56.80 73 THR B N 1
ATOM 1434 C CA . THR B 1 75 ? 15.049 -44.233 18.299 1.00 60.81 73 THR B CA 1
ATOM 1435 C C . THR B 1 75 ? 15.613 -42.817 18.600 1.00 56.69 73 THR B C 1
ATOM 1436 O O . THR B 1 75 ? 15.817 -42.039 17.672 1.00 55.66 73 THR B O 1
ATOM 1440 N N . PRO B 1 76 ? 15.867 -42.479 19.882 1.00 58.41 74 PRO B N 1
ATOM 1441 C CA . PRO B 1 76 ? 16.402 -41.132 20.153 1.00 60.52 74 PRO B CA 1
ATOM 1442 C C . PRO B 1 76 ? 17.802 -40.885 19.580 1.00 63.36 74 PRO B C 1
ATOM 1443 O O . PRO B 1 76 ? 18.136 -39.735 19.279 1.00 60.95 74 PRO B O 1
ATOM 1447 N N . ARG B 1 77 ? 18.606 -41.937 19.437 1.00 64.35 75 ARG B N 1
ATOM 1448 C CA . ARG B 1 77 ? 19.927 -41.807 18.808 1.00 60.14 75 ARG B CA 1
ATOM 1449 C C . ARG B 1 77 ? 19.768 -41.614 17.314 1.00 59.61 75 ARG B C 1
ATOM 1450 O O . ARG B 1 77 ? 20.502 -40.837 16.684 1.00 59.10 75 ARG B O 1
ATOM 1458 N N . PHE B 1 78 ? 18.808 -42.339 16.741 1.00 52.18 76 PHE B N 1
ATOM 1459 C CA . PHE B 1 78 ? 18.531 -42.196 15.329 1.00 45.86 76 PHE B CA 1
ATOM 1460 C C . PHE B 1 78 ? 18.055 -40.779 15.039 1.00 46.31 76 PHE B C 1
ATOM 1461 O O . PHE B 1 78 ? 18.466 -40.167 14.057 1.00 50.65 76 PHE B O 1
ATOM 1469 N N . ARG B 1 79 ? 17.191 -40.272 15.911 1.00 49.52 77 ARG B N 1
ATOM 1470 C CA . ARG B 1 79 ? 16.611 -38.946 15.744 1.00 52.22 77 ARG B CA 1
ATOM 1471 C C . ARG B 1 79 ? 17.691 -37.872 15.750 1.00 55.27 77 ARG B C 1
ATOM 1472 O O . ARG B 1 79 ? 17.636 -36.935 14.966 1.00 58.33 77 ARG B O 1
ATOM 1480 N N . ALA B 1 80 ? 18.667 -38.010 16.643 1.00 54.12 78 ALA B N 1
ATOM 1481 C CA . ALA B 1 80 ? 19.747 -37.040 16.736 1.00 65.16 78 ALA B CA 1
ATOM 1482 C C . ALA B 1 80 ? 20.605 -37.101 15.486 1.00 58.26 78 ALA B C 1
ATOM 1483 O O . ALA B 1 80 ? 21.027 -36.070 14.969 1.00 59.26 78 ALA B O 1
ATOM 1485 N N . ALA B 1 81 ? 20.858 -38.311 15.002 1.00 52.64 79 ALA B N 1
ATOM 1486 C CA . ALA B 1 81 ? 21.619 -38.480 13.767 1.00 54.73 79 ALA B CA 1
ATOM 1487 C C . ALA B 1 81 ? 20.910 -37.826 12.570 1.00 55.72 79 ALA B C 1
ATOM 1488 O O . ALA B 1 81 ? 21.558 -37.185 11.734 1.00 52.27 79 ALA B O 1
ATOM 1490 N N . CYS B 1 82 ? 19.585 -37.974 12.505 1.00 54.71 80 CYS B N 1
ATOM 1491 C CA . CYS B 1 82 ? 18.779 -37.377 11.427 1.00 57.65 80 CYS B CA 1
ATOM 1492 C C . CYS B 1 82 ? 18.801 -35.850 11.454 1.00 63.59 80 CYS B C 1
ATOM 1493 O O . CYS B 1 82 ? 18.934 -35.204 10.416 1.00 54.01 80 CYS B O 1
ATOM 1496 N N . GLU B 1 83 ? 18.668 -35.278 12.646 1.00 64.89 81 GLU B N 1
ATOM 1497 C CA . GLU B 1 83 ? 18.676 -33.829 12.792 1.00 71.31 81 GLU B CA 1
ATOM 1498 C C . GLU B 1 83 ? 20.003 -33.234 12.323 1.00 73.73 81 GLU B C 1
ATOM 1499 O O . GLU B 1 83 ? 20.022 -32.209 11.642 1.00 75.58 81 GLU B O 1
ATOM 1505 N N . GLN B 1 84 ? 21.108 -33.885 12.679 1.00 74.91 82 GLN B N 1
ATOM 1506 C CA . GLN B 1 84 ? 22.434 -33.386 12.326 1.00 79.34 82 GLN B CA 1
ATOM 1507 C C . GLN B 1 84 ? 22.887 -33.877 10.966 1.00 77.10 82 GLN B C 1
ATOM 1508 O O . GLN B 1 84 ? 23.963 -33.513 10.509 1.00 78.22 82 GLN B O 1
ATOM 1514 N N . GLN B 1 85 ? 22.071 -34.717 10.336 1.00 75.60 83 GLN B N 1
ATOM 1515 C CA . GLN B 1 85 ? 22.461 -35.404 9.113 1.00 74.93 83 GLN B CA 1
ATOM 1516 C C . GLN B 1 85 ? 23.841 -36.039 9.282 1.00 71.54 83 GLN B C 1
ATOM 1517 O O . GLN B 1 85 ? 24.791 -35.709 8.566 1.00 74.92 83 GLN B O 1
ATOM 1523 N N . ALA B 1 86 ? 23.942 -36.926 10.268 1.00 63.81 84 ALA B N 1
ATOM 1524 C CA . ALA B 1 86 ? 25.140 -37.729 10.485 1.00 64.15 84 ALA B CA 1
ATOM 1525 C C . ALA B 1 86 ? 24.796 -39.195 10.252 1.00 60.98 84 ALA B C 1
ATOM 1526 O O . ALA B 1 86 ? 25.018 -40.058 11.108 1.00 62.05 84 ALA B O 1
ATOM 1528 N N . VAL B 1 87 ? 24.222 -39.451 9.081 1.00 59.29 85 VAL B N 1
ATOM 1529 C CA . VAL B 1 87 ? 23.877 -40.791 8.636 1.00 53.85 85 VAL B CA 1
ATOM 1530 C C . VAL B 1 87 ? 24.696 -41.160 7.409 1.00 59.48 85 VAL B C 1
ATOM 1531 O O . VAL B 1 87 ? 24.642 -40.490 6.383 1.00 63.38 85 VAL B O 1
ATOM 1535 N N . ALA B 1 88 ? 25.484 -42.214 7.525 1.00 60.05 86 ALA B N 1
ATOM 1536 C CA . ALA B 1 88 ? 26.276 -42.679 6.404 1.00 53.93 86 ALA B CA 1
ATOM 1537 C C . ALA B 1 88 ? 25.737 -44.023 5.888 1.00 52.70 86 ALA B C 1
ATOM 1538 O O . ALA B 1 88 ? 25.513 -44.955 6.655 1.00 54.48 86 ALA B O 1
ATOM 1540 N N . LEU B 1 89 ? 25.529 -44.110 4.582 1.00 48.57 87 LEU B N 1
ATOM 1541 C CA . LEU B 1 89 ? 24.961 -45.299 3.971 1.00 44.44 87 LEU B CA 1
ATOM 1542 C C . LEU B 1 89 ? 25.918 -45.949 2.986 1.00 52.37 87 LEU B C 1
ATOM 1543 O O . LEU B 1 89 ? 26.436 -45.288 2.090 1.00 49.49 87 LEU B O 1
ATOM 1548 N N . THR B 1 90 ? 26.164 -47.242 3.146 1.00 51.64 88 THR B N 1
ATOM 1549 C CA . THR B 1 90 ? 26.827 -47.995 2.083 1.00 54.01 88 THR B CA 1
ATOM 1550 C C . THR B 1 90 ? 25.866 -49.039 1.522 1.00 55.08 88 THR B C 1
ATOM 1551 O O . THR B 1 90 ? 25.122 -49.675 2.268 1.00 51.46 88 THR B O 1
ATOM 1555 N N . LEU B 1 91 ? 25.894 -49.208 0.206 1.00 60.20 89 LEU B N 1
ATOM 1556 C CA . LEU B 1 91 ? 25.052 -50.182 -0.485 1.00 65.95 89 LEU B CA 1
ATOM 1557 C C . LEU B 1 91 ? 25.894 -51.190 -1.242 1.00 75.36 89 LEU B C 1
ATOM 1558 O O . LEU B 1 91 ? 26.585 -50.826 -2.191 1.00 75.55 89 LEU B O 1
ATOM 1563 N N . GLN B 1 92 ? 25.838 -52.446 -0.820 1.00 85.58 90 GLN B N 1
ATOM 1564 C CA . GLN B 1 92 ? 26.312 -53.556 -1.635 1.00 100.23 90 GLN B CA 1
ATOM 1565 C C . GLN B 1 92 ? 25.130 -54.032 -2.467 1.00 112.10 90 GLN B C 1
ATOM 1566 O O . GLN B 1 92 ? 24.045 -53.455 -2.385 1.00 111.21 90 GLN B O 1
ATOM 1572 N N . GLU B 1 93 ? 25.327 -55.079 -3.260 1.00 131.19 91 GLU B N 1
ATOM 1573 C CA . GLU B 1 93 ? 24.279 -55.555 -4.160 1.00 135.73 91 GLU B CA 1
ATOM 1574 C C . GLU B 1 93 ? 23.032 -55.979 -3.390 1.00 135.87 91 GLU B C 1
ATOM 1575 O O . GLU B 1 93 ? 21.906 -55.672 -3.780 1.00 143.15 91 GLU B O 1
ATOM 1581 N N . ASP B 1 94 ? 23.258 -56.656 -2.287 1.00 123.30 92 ASP B N 1
ATOM 1582 C CA . ASP B 1 94 ? 22.206 -57.252 -1.506 1.00 112.43 92 ASP B CA 1
ATOM 1583 C C . ASP B 1 94 ? 22.101 -56.602 -0.129 1.00 98.49 92 ASP B C 1
ATOM 1584 O O . ASP B 1 94 ? 21.046 -56.504 0.467 1.00 93.66 92 ASP B O 1
ATOM 1589 N N . ARG B 1 95 ? 23.237 -56.164 0.363 1.00 88.91 93 ARG B N 1
ATOM 1590 C CA . ARG B 1 95 ? 23.354 -55.689 1.724 1.00 81.39 93 ARG B CA 1
ATOM 1591 C C . ARG B 1 95 ? 23.484 -54.178 1.772 1.00 70.21 93 ARG B C 1
ATOM 1592 O O . ARG B 1 95 ? 23.825 -53.530 0.784 1.00 68.81 93 ARG B O 1
ATOM 1600 N N . ALA B 1 96 ? 23.192 -53.622 2.932 1.00 63.65 94 ALA B N 1
ATOM 1601 C CA . ALA B 1 96 ? 23.471 -52.229 3.182 1.00 60.20 94 ALA B CA 1
ATOM 1602 C C . ALA B 1 96 ? 23.994 -52.090 4.598 1.00 51.93 94 ALA B C 1
ATOM 1603 O O . ALA B 1 96 ? 23.827 -52.982 5.426 1.00 52.98 94 ALA B O 1
ATOM 1605 N N . SER B 1 97 ? 24.669 -50.978 4.837 1.00 49.18 95 SER B N 1
ATOM 1606 C CA . SER B 1 97 ? 25.080 -50.562 6.163 1.00 49.60 95 SER B CA 1
ATOM 1607 C C . SER B 1 97 ? 24.606 -49.142 6.395 1.00 45.25 95 SER B C 1
ATOM 1608 O O . SER B 1 97 ? 24.633 -48.300 5.489 1.00 43.08 95 SER B O 1
ATOM 1611 N N . LEU B 1 98 ? 24.213 -48.870 7.624 1.00 48.56 96 LEU B N 1
ATOM 1612 C CA . LEU B 1 98 ? 23.876 -47.525 8.025 1.00 50.33 96 LEU B CA 1
ATOM 1613 C C . LEU B 1 98 ? 24.709 -47.200 9.254 1.00 50.23 96 LEU B C 1
ATOM 1614 O O . LEU B 1 98 ? 24.752 -47.989 10.191 1.00 51.66 96 LEU B O 1
ATOM 1619 N N . THR B 1 99 ? 25.374 -46.051 9.246 1.00 45.00 97 THR B N 1
ATOM 1620 C CA . THR B 1 99 ? 26.159 -45.628 10.392 1.00 45.72 97 THR B CA 1
ATOM 1621 C C . THR B 1 99 ? 25.579 -44.350 10.958 1.00 46.61 97 THR B C 1
ATOM 1622 O O . THR B 1 99 ? 25.401 -43.370 10.238 1.00 51.96 97 THR B O 1
ATOM 1626 N N . LEU B 1 100 ? 25.261 -44.379 12.244 1.00 48.36 98 LEU B N 1
ATOM 1627 C CA . LEU B 1 100 ? 24.717 -43.216 12.928 1.00 53.50 98 LEU B CA 1
ATOM 1628 C C . LEU B 1 100 ? 25.809 -42.601 13.758 1.00 56.60 98 LEU B C 1
ATOM 1629 O O . LEU B 1 100 ? 26.438 -43.295 14.546 1.00 63.77 98 LEU B O 1
ATOM 1634 N N . SER B 1 101 ? 26.026 -41.301 13.566 1.00 49.03 99 SER B N 1
ATOM 1635 C CA . SER B 1 101 ? 27.095 -40.546 14.229 1.00 56.07 99 SER B CA 1
ATOM 1636 C C . SER B 1 101 ? 26.559 -39.282 14.854 1.00 58.43 99 SER B C 1
ATOM 1637 O O . SER B 1 101 ? 27.310 -38.326 15.089 1.00 62.01 99 SER B O 1
ATOM 1640 N N . GLY B 1 102 ? 25.256 -39.254 15.102 1.00 60.20 100 GLY B N 1
ATOM 1641 C CA . GLY B 1 102 ? 24.669 -38.128 15.813 1.00 69.75 100 GLY B CA 1
ATOM 1642 C C . GLY B 1 102 ? 25.278 -37.929 17.193 1.00 82.71 100 GLY B C 1
ATOM 1643 O O . GLY B 1 102 ? 25.350 -36.810 17.703 1.00 89.43 100 GLY B O 1
ATOM 1644 N N . GLY B 1 103 ? 25.734 -39.021 17.795 1.00 85.43 101 GLY B N 1
ATOM 1645 C CA . GLY B 1 103 ? 26.157 -39.000 19.177 1.00 88.10 101 GLY B CA 1
ATOM 1646 C C . GLY B 1 103 ? 27.642 -39.185 19.368 1.00 91.83 101 GLY B C 1
ATOM 1647 O O . GLY B 1 103 ? 28.423 -39.006 18.436 1.00 93.69 101 GLY B O 1
ATOM 1648 N N . PRO B 1 104 ? 28.038 -39.560 20.589 1.00 94.97 102 PRO B N 1
ATOM 1649 C CA . PRO B 1 104 ? 29.445 -39.670 20.983 1.00 94.51 102 PRO B CA 1
ATOM 1650 C C . PRO B 1 104 ? 30.125 -40.879 20.357 1.00 85.95 102 PRO B C 1
ATOM 1651 O O . PRO B 1 104 ? 31.310 -40.827 20.028 1.00 88.05 102 PRO B O 1
ATOM 1655 N N . SER B 1 105 ? 29.375 -41.960 20.192 1.00 75.00 103 SER B N 1
ATOM 1656 C CA . SER B 1 105 ? 29.945 -43.181 19.666 1.00 69.01 103 SER B CA 1
ATOM 1657 C C . SER B 1 105 ? 29.174 -43.608 18.429 1.00 62.88 103 SER B C 1
ATOM 1658 O O . SER B 1 105 ? 27.948 -43.572 18.397 1.00 61.00 103 SER B O 1
ATOM 1661 N N . ALA B 1 106 ? 29.899 -44.005 17.398 1.00 59.38 104 ALA B N 1
ATOM 1662 C CA . ALA B 1 106 ? 29.263 -44.391 16.143 1.00 55.65 104 ALA B CA 1
ATOM 1663 C C . ALA B 1 106 ? 28.537 -45.744 16.265 1.00 50.37 104 ALA B C 1
ATOM 1664 O O . ALA B 1 106 ? 29.058 -46.689 16.840 1.00 52.78 104 ALA B O 1
ATOM 1666 N N . LEU B 1 107 ? 27.322 -45.818 15.741 1.00 52.56 105 LEU B N 1
ATOM 1667 C CA . LEU B 1 107 ? 26.568 -47.069 15.707 1.00 55.07 105 LEU B CA 1
ATOM 1668 C C . LEU B 1 107 ? 26.401 -47.552 14.268 1.00 52.28 105 LEU B C 1
ATOM 1669 O O . LEU B 1 107 ? 25.848 -46.833 13.445 1.00 55.45 105 LEU B O 1
ATOM 1674 N N . ALA B 1 108 ? 26.871 -48.760 13.967 1.00 51.05 106 ALA B N 1
ATOM 1675 C CA . ALA B 1 108 ? 26.726 -49.334 12.624 1.00 50.22 106 ALA B CA 1
ATOM 1676 C C . ALA B 1 108 ? 25.643 -50.425 12.586 1.00 52.82 106 ALA B C 1
ATOM 1677 O O . ALA B 1 108 ? 25.549 -51.265 13.496 1.00 56.15 106 ALA B O 1
ATOM 1679 N N . PHE B 1 109 ? 24.818 -50.390 11.541 1.00 48.86 107 PHE B N 1
ATOM 1680 C CA . PHE B 1 109 ? 23.696 -51.327 11.382 1.00 49.15 107 PHE B CA 1
ATOM 1681 C C . PHE B 1 109 ? 23.781 -52.086 10.067 1.00 48.63 107 PHE B C 1
ATOM 1682 O O . PHE B 1 109 ? 24.056 -51.509 9.019 1.00 47.70 107 PHE B O 1
ATOM 1690 N N . ASP B 1 110 ? 23.544 -53.386 10.130 1.00 47.33 108 ASP B N 1
ATOM 16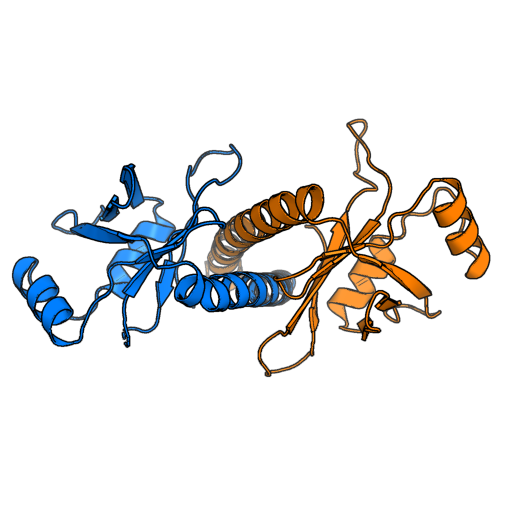91 C CA . ASP B 1 110 ? 23.437 -54.191 8.931 1.00 47.36 108 ASP B CA 1
ATOM 1692 C C . ASP B 1 110 ? 21.978 -54.248 8.477 1.00 47.73 108 ASP B C 1
ATOM 1693 O O . ASP B 1 110 ? 21.077 -54.540 9.272 1.00 46.30 108 ASP B O 1
ATOM 1698 N N . LEU B 1 111 ? 21.753 -53.959 7.204 1.00 46.27 109 LEU B N 1
ATOM 1699 C CA . LEU B 1 111 ? 20.412 -54.018 6.629 1.00 47.18 109 LEU B CA 1
ATOM 1700 C C . LEU B 1 111 ? 20.379 -55.019 5.495 1.00 46.00 109 LEU B C 1
ATOM 1701 O O . LEU B 1 111 ? 21.366 -55.203 4.797 1.00 51.67 109 LEU B O 1
ATOM 1706 N N . SER B 1 112 ? 19.232 -55.660 5.314 1.00 43.14 110 SER B N 1
ATOM 1707 C CA . SER B 1 112 ? 19.035 -56.563 4.202 1.00 48.15 110 SER B CA 1
ATOM 1708 C C . SER B 1 112 ? 17.747 -56.213 3.471 1.00 42.93 110 SER B C 1
ATOM 1709 O O . SER B 1 112 ? 16.887 -55.506 4.000 1.00 43.51 110 SER B O 1
ATOM 1712 N N . LYS B 1 113 ? 17.627 -56.707 2.246 1.00 46.10 111 LYS B N 1
ATOM 1713 C CA . LYS B 1 113 ? 16.484 -56.408 1.395 1.00 45.63 111 LYS B CA 1
ATOM 1714 C C . LYS B 1 113 ? 15.180 -56.995 1.942 1.00 46.36 111 LYS B C 1
ATOM 1715 O O . LYS B 1 113 ? 15.100 -58.167 2.295 1.00 42.41 111 LYS B O 1
ATOM 1721 N N . VAL B 1 114 ? 14.154 -56.171 2.022 1.00 43.83 112 VAL B N 1
ATOM 1722 C CA . VAL B 1 114 ? 12.844 -56.682 2.366 1.00 43.08 112 VAL B CA 1
ATOM 1723 C C . VAL B 1 114 ? 12.189 -57.227 1.100 1.00 44.28 112 VAL B C 1
ATOM 1724 O O . VAL B 1 114 ? 12.110 -56.522 0.099 1.00 47.83 112 VAL B O 1
ATOM 1728 N N . PRO B 1 115 ? 11.724 -58.488 1.144 1.00 49.75 113 PRO B N 1
ATOM 1729 C CA . PRO B 1 115 ? 10.988 -59.093 0.033 1.00 48.43 113 PRO B CA 1
ATOM 1730 C C . PRO B 1 115 ? 9.862 -58.211 -0.487 1.00 53.48 113 PRO B C 1
ATOM 1731 O O . PRO B 1 115 ? 9.139 -57.598 0.294 1.00 49.67 113 PRO B O 1
ATOM 1735 N N . GLY B 1 116 ? 9.740 -58.163 -1.809 1.00 55.53 114 GLY B N 1
ATOM 1736 C CA . GLY B 1 116 ? 8.704 -57.416 -2.491 1.00 54.13 114 GLY B CA 1
ATOM 1737 C C . GLY B 1 116 ? 7.279 -57.412 -1.954 1.00 48.34 114 GLY B C 1
ATOM 1738 O O . GLY B 1 116 ? 6.695 -56.341 -1.829 1.00 48.48 114 GLY B O 1
ATOM 1739 N N . PRO B 1 117 ? 6.707 -58.594 -1.649 1.00 52.83 115 PRO B N 1
ATOM 1740 C CA . PRO B 1 117 ? 5.313 -58.586 -1.172 1.00 59.93 115 PRO B CA 1
ATOM 1741 C C . PRO B 1 117 ? 5.148 -57.879 0.187 1.00 57.69 115 PRO B C 1
ATOM 1742 O O . PRO B 1 117 ? 4.047 -57.428 0.495 1.00 58.83 115 PRO B O 1
ATOM 1746 N N . GLU B 1 118 ? 6.218 -57.780 0.975 1.00 51.77 116 GLU B N 1
ATOM 1747 C CA . GLU B 1 118 ? 6.176 -57.001 2.214 1.00 52.15 116 GLU B CA 1
ATOM 1748 C C . GLU B 1 118 ? 6.636 -55.582 1.964 1.00 50.79 116 GLU B C 1
ATOM 1749 O O . GLU B 1 118 ? 6.140 -54.641 2.589 1.00 54.72 116 GLU B O 1
ATOM 1755 N N . ALA B 1 119 ? 7.591 -55.426 1.051 1.00 41.73 117 ALA B N 1
ATOM 1756 C CA . ALA B 1 119 ? 8.162 -54.109 0.808 1.00 41.78 117 ALA B CA 1
ATOM 1757 C C . ALA B 1 119 ? 7.150 -53.195 0.123 1.00 45.78 117 ALA B C 1
ATOM 1758 O O . ALA B 1 119 ? 7.030 -52.017 0.484 1.00 42.27 117 ALA B O 1
ATOM 1760 N N . ALA B 1 120 ? 6.398 -53.740 -0.830 1.00 43.94 118 ALA B N 1
ATOM 1761 C CA . ALA B 1 120 ? 5.552 -52.894 -1.678 1.00 40.99 118 ALA B CA 1
ATOM 1762 C C . ALA B 1 120 ? 4.452 -52.189 -0.859 1.00 41.00 118 ALA B C 1
ATOM 1763 O O . ALA B 1 120 ? 4.321 -50.979 -0.955 1.00 43.98 118 ALA B O 1
ATOM 1765 N N . PRO B 1 121 ? 3.697 -52.931 -0.015 1.00 46.96 119 PRO B N 1
ATOM 1766 C CA . PRO B 1 121 ? 2.745 -52.182 0.817 1.00 47.00 119 PRO B CA 1
ATOM 1767 C C . PRO B 1 121 ? 3.399 -51.235 1.838 1.00 43.99 119 PRO B C 1
ATOM 1768 O O . PRO B 1 121 ? 2.787 -50.240 2.199 1.00 50.51 119 PRO B O 1
ATOM 1772 N N . ARG B 1 122 ? 4.620 -51.506 2.274 1.00 39.87 120 ARG B N 1
ATOM 1773 C CA . ARG B 1 122 ? 5.290 -50.561 3.165 1.00 40.54 120 ARG B CA 1
ATOM 1774 C C . ARG B 1 122 ? 5.662 -49.256 2.451 1.00 44.42 120 ARG B C 1
ATOM 1775 O O . ARG B 1 122 ? 5.509 -48.173 3.011 1.00 48.40 120 ARG B O 1
ATOM 1783 N N . LEU B 1 123 ? 6.125 -49.356 1.211 1.00 44.22 121 LEU B N 1
ATOM 1784 C CA . LEU B 1 123 ? 6.446 -48.166 0.437 1.00 40.30 121 LEU B CA 1
ATOM 1785 C C . LEU B 1 123 ? 5.200 -47.327 0.125 1.00 41.95 121 LEU B C 1
ATOM 1786 O O . LEU B 1 123 ? 5.259 -46.093 0.149 1.00 36.75 121 LEU B O 1
ATOM 1791 N N . ARG B 1 124 ? 4.080 -47.980 -0.172 1.00 33.32 122 ARG B N 1
ATOM 1792 C CA . ARG B 1 124 ? 2.850 -47.215 -0.453 1.00 37.30 122 ARG B CA 1
ATOM 1793 C C . ARG B 1 124 ? 2.409 -46.440 0.782 1.00 42.52 122 ARG B C 1
ATOM 1794 O O . ARG B 1 124 ? 2.074 -45.257 0.690 1.00 42.81 122 ARG B O 1
ATOM 1802 N N . ALA B 1 125 ? 2.408 -47.113 1.934 1.00 40.10 123 ALA B N 1
ATOM 1803 C CA . ALA B 1 125 ? 1.987 -46.472 3.176 1.00 43.63 123 ALA B CA 1
ATOM 1804 C C . ALA B 1 125 ? 2.940 -45.335 3.535 1.00 44.19 123 ALA B C 1
ATOM 1805 O O . ALA B 1 125 ? 2.502 -44.281 3.997 1.00 45.97 123 ALA B O 1
ATOM 1807 N N . LEU B 1 126 ? 4.232 -45.535 3.289 1.00 41.43 124 LEU B N 1
ATOM 1808 C CA . LEU B 1 126 ? 5.234 -44.484 3.509 1.00 40.07 124 LEU B CA 1
ATOM 1809 C C . LEU B 1 126 ? 4.938 -43.218 2.679 1.00 41.92 124 LEU B C 1
ATOM 1810 O O . LEU B 1 126 ? 4.888 -42.102 3.211 1.00 45.37 124 LEU B O 1
ATOM 1815 N N . THR B 1 127 ? 4.712 -43.401 1.386 1.00 42.73 125 THR B N 1
ATOM 1816 C CA . THR B 1 127 ? 4.383 -42.292 0.495 1.00 40.10 125 THR B CA 1
ATOM 1817 C C . THR B 1 127 ? 3.131 -41.536 0.958 1.00 44.33 125 THR B C 1
ATOM 1818 O O . THR B 1 127 ? 3.118 -40.306 1.080 1.00 46.31 125 THR B O 1
ATOM 1822 N N . LEU B 1 128 ? 2.075 -42.283 1.232 1.00 44.96 126 LEU B N 1
ATOM 1823 C CA . LEU B 1 128 ? 0.818 -41.663 1.629 1.00 45.03 126 LEU B CA 1
ATOM 1824 C C . LEU B 1 128 ? 0.965 -40.967 2.992 1.00 47.10 126 LEU B C 1
ATOM 1825 O O . LEU B 1 128 ? 0.494 -39.850 3.171 1.00 46.88 126 LEU B O 1
ATOM 1830 N N . GLY B 1 129 ? 1.648 -41.623 3.930 1.00 42.50 127 GLY B N 1
ATOM 1831 C CA . GLY B 1 129 ? 1.902 -41.055 5.244 1.00 37.69 127 GLY B CA 1
ATOM 1832 C C . GLY B 1 129 ? 2.727 -39.777 5.217 1.00 41.60 127 GLY B C 1
ATOM 1833 O O . GLY B 1 129 ? 2.472 -38.852 5.990 1.00 48.43 127 GLY B O 1
ATOM 1834 N N . LEU B 1 130 ? 3.729 -39.727 4.344 1.00 39.19 128 LEU B N 1
ATOM 1835 C CA . LEU B 1 130 ? 4.573 -38.537 4.210 1.00 40.26 128 LEU B CA 1
ATOM 1836 C C . LEU B 1 130 ? 3.755 -37.361 3.700 1.00 46.31 128 LEU B C 1
ATOM 1837 O O . LEU B 1 130 ? 3.900 -36.242 4.181 1.00 50.40 128 LEU B O 1
ATOM 1842 N N . ALA B 1 131 ? 2.895 -37.628 2.724 1.00 40.93 129 ALA B N 1
ATOM 1843 C CA . ALA B 1 131 ? 2.074 -36.58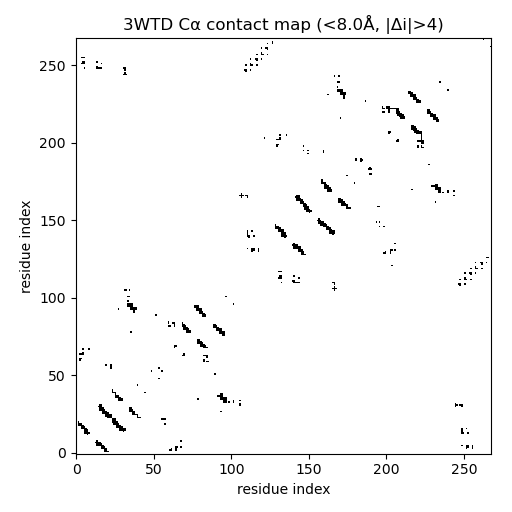9 2.117 1.00 44.18 129 ALA B CA 1
ATOM 1844 C C . ALA B 1 131 ? 1.105 -36.012 3.124 1.00 48.61 129 ALA B C 1
ATOM 1845 O O . ALA B 1 131 ? 0.895 -34.804 3.157 1.00 46.43 129 ALA B O 1
ATOM 1847 N N . LYS B 1 132 ? 0.515 -36.877 3.937 1.00 49.66 130 LYS B N 1
ATOM 1848 C CA . LYS B 1 132 ? -0.291 -36.424 5.056 1.00 55.07 130 LYS B CA 1
ATOM 1849 C C . LYS B 1 132 ? 0.539 -35.527 5.996 1.00 56.81 130 LYS B C 1
ATOM 1850 O O . LYS B 1 132 ? 0.074 -34.457 6.385 1.00 58.75 130 LYS B O 1
ATOM 1856 N N . ARG B 1 133 ? 1.756 -35.958 6.344 1.00 55.27 131 ARG B N 1
ATOM 1857 C CA . ARG B 1 133 ? 2.663 -35.168 7.210 1.00 56.52 131 ARG B CA 1
ATOM 1858 C C . ARG B 1 133 ? 2.987 -33.793 6.636 1.00 55.70 131 ARG B C 1
ATOM 1859 O O . ARG B 1 133 ? 2.891 -32.781 7.331 1.00 58.28 131 ARG B O 1
ATOM 1867 N N . VAL B 1 134 ? 3.408 -33.778 5.373 1.00 50.44 132 VAL B N 1
ATOM 1868 C CA . VAL B 1 134 ? 3.721 -32.539 4.683 1.00 55.48 132 VAL B CA 1
ATOM 1869 C C . VAL B 1 134 ? 2.548 -31.574 4.783 1.00 64.33 132 VAL B C 1
ATOM 1870 O O . VAL B 1 134 ? 2.712 -30.421 5.196 1.00 69.96 132 VAL B O 1
ATOM 1874 N N . TRP B 1 135 ? 1.363 -32.066 4.434 1.00 61.69 133 TRP B N 1
ATOM 1875 C CA . TRP B 1 135 ? 0.158 -31.249 4.470 1.00 63.94 133 TRP B CA 1
ATOM 1876 C C . TRP B 1 135 ? -0.092 -30.732 5.882 1.00 65.23 133 TRP B C 1
ATOM 1877 O O . TRP B 1 135 ? -0.411 -29.563 6.075 1.00 69.42 133 TRP B O 1
ATOM 1888 N N . SER B 1 136 ? 0.073 -31.607 6.866 1.00 66.02 134 SER B N 1
ATOM 1889 C CA . SER B 1 136 ? -0.140 -31.239 8.258 1.00 68.37 134 SER B CA 1
ATOM 1890 C C . SER B 1 136 ? 0.923 -30.252 8.751 1.00 69.07 134 SER B C 1
ATOM 1891 O O . SER B 1 136 ? 0.606 -29.295 9.454 1.00 72.14 134 SER B O 1
ATOM 1894 N N . LEU B 1 137 ? 2.176 -30.484 8.370 1.00 66.37 135 LEU B N 1
ATOM 1895 C CA . LEU B 1 137 ? 3.282 -29.618 8.780 1.00 65.99 135 LEU B CA 1
ATOM 1896 C C . LEU B 1 137 ? 3.159 -28.204 8.224 1.00 71.03 135 LEU B C 1
ATOM 1897 O O . LEU B 1 137 ? 3.344 -27.227 8.949 1.00 70.80 135 LEU B O 1
ATOM 1902 N N . GLU B 1 138 ? 2.861 -28.093 6.935 1.00 74.43 136 GLU B N 1
ATOM 1903 C CA . GLU B 1 138 ? 2.792 -26.782 6.304 1.00 82.22 136 GLU B CA 1
ATOM 1904 C C . GLU B 1 138 ? 1.629 -25.973 6.861 1.00 89.14 136 GLU B C 1
ATOM 1905 O O . GLU B 1 138 ? 1.671 -24.743 6.898 1.00 93.59 136 GLU B O 1
ATOM 1911 N N . ARG B 1 139 ? 0.602 -26.678 7.319 1.00 90.46 137 ARG B N 1
ATOM 1912 C CA . ARG B 1 139 ? -0.515 -26.045 7.999 1.00 96.33 137 ARG B CA 1
ATOM 1913 C C . ARG B 1 139 ? -0.071 -25.512 9.362 1.00 99.30 137 ARG B C 1
ATOM 1914 O O . ARG B 1 139 ? -0.349 -24.364 9.711 1.00 104.39 137 ARG B O 1
ATOM 1922 N N . ARG B 1 140 ? 0.631 -26.343 10.126 1.00 97.38 138 ARG B N 1
ATOM 1923 C CA . ARG B 1 140 ? 1.149 -25.923 11.425 1.00 102.64 138 ARG B CA 1
ATOM 1924 C C . ARG B 1 140 ? 2.195 -24.820 11.285 1.00 103.00 138 ARG B C 1
ATOM 1925 O O . ARG B 1 140 ? 2.341 -23.977 12.173 1.00 110.09 138 ARG B O 1
ATOM 1933 N N . LEU B 1 141 ? 2.915 -24.823 10.167 1.00 94.92 139 LEU B N 1
ATOM 1934 C CA . LEU B 1 141 ? 3.960 -23.832 9.943 1.00 92.72 139 LEU B CA 1
ATOM 1935 C C . LEU B 1 141 ? 3.391 -22.456 9.622 1.00 97.77 139 LEU B C 1
ATOM 1936 O O . LEU B 1 141 ? 3.789 -21.465 10.232 1.00 104.18 139 LEU B O 1
ATOM 1941 N N . ALA B 1 142 ? 2.468 -22.404 8.664 1.00 93.59 140 ALA B N 1
ATOM 1942 C CA . ALA B 1 142 ? 1.818 -21.154 8.267 1.00 95.31 140 ALA B CA 1
ATOM 1943 C C . ALA B 1 142 ? 1.279 -20.426 9.487 1.00 101.29 140 ALA B C 1
ATOM 1944 O O . ALA B 1 142 ? 1.336 -19.198 9.579 1.00 107.54 140 ALA B O 1
ATOM 1946 N N . ALA B 1 143 ? 0.768 -21.209 10.428 1.00 101.35 141 ALA B N 1
ATOM 1947 C CA . ALA B 1 143 ? 0.252 -20.684 11.677 1.00 106.78 141 ALA B CA 1
ATOM 1948 C C . ALA B 1 143 ? 1.362 -20.041 12.503 1.00 115.26 141 ALA B C 1
ATOM 1949 O O . ALA B 1 143 ? 1.363 -18.832 12.718 1.00 121.65 141 ALA B O 1
ATOM 1951 N N . ALA B 1 144 ? 2.314 -20.859 12.941 1.00 118.20 142 ALA B N 1
ATOM 1952 C CA . ALA B 1 144 ? 3.347 -20.435 13.885 1.00 126.72 142 ALA B CA 1
ATOM 1953 C C . ALA B 1 144 ? 4.179 -19.241 13.411 1.00 135.83 142 ALA B C 1
ATOM 1954 O O . ALA B 1 144 ? 4.414 -18.303 14.175 1.00 142.30 142 ALA B O 1
ATOM 1956 N N . GLU B 1 145 ? 4.616 -19.276 12.154 1.00 135.57 143 GLU B N 1
ATOM 1957 C CA . GLU B 1 145 ? 5.598 -18.309 11.660 1.00 138.96 143 GLU B CA 1
ATOM 1958 C C . GLU B 1 145 ? 5.060 -16.880 11.538 1.00 144.94 143 GLU B C 1
ATOM 1959 O O . GLU B 1 145 ? 5.742 -15.925 11.918 1.00 151.15 143 GLU B O 1
ATOM 1961 N N . GLU B 1 146 ? 3.846 -16.728 11.017 1.00 142.96 144 GLU B N 1
ATOM 1962 C CA . GLU B 1 146 ? 3.313 -15.399 10.752 1.00 149.31 144 GLU B CA 1
ATOM 1963 C C . GLU B 1 146 ? 2.116 -15.066 11.644 1.00 155.35 144 GLU B C 1
ATOM 1964 O O . GLU B 1 146 ? 2.168 -14.115 12.428 1.00 161.68 144 GLU B O 1
ATOM 1966 N N . THR B 1 147 ? 1.044 -15.847 11.531 1.00 154.02 145 THR B N 1
ATOM 1967 C CA . THR B 1 147 ? -0.141 -15.631 12.363 1.00 160.52 145 THR B CA 1
ATOM 1968 C C . THR B 1 147 ? 0.013 -16.283 13.744 1.00 161.19 145 THR B C 1
ATOM 1969 O O . THR B 1 147 ? 1.075 -16.199 14.372 1.00 162.04 145 THR B O 1
#

Nearest PDB structures (foldseek):
  3wtf-assembly1_A  TM=1.005E+00  e=1.395E-21  Homo sapiens
  4wja-assembly1_A  TM=9.857E-01  e=4.261E-20  Homo sapiens
  3wtf-assembly1_B  TM=9.766E-01  e=3.131E-19  Homo sapiens
  8bhy-assembly1_D  TM=9.602E-01  e=1.730E-18  Homo sapiens
  4wja-assembly1_B  TM=9.620E-01  e=6.416E-18  Homo sapiens

Radius of gyration: 20.64 Å; Cα contacts (8 Å, |Δi|>4): 460; chains: 2; bounding box: 47×46×54 Å

GO terms:
  GO:0060090 molecular adaptor activity (F, IDA)
  GO:0035861 site of doub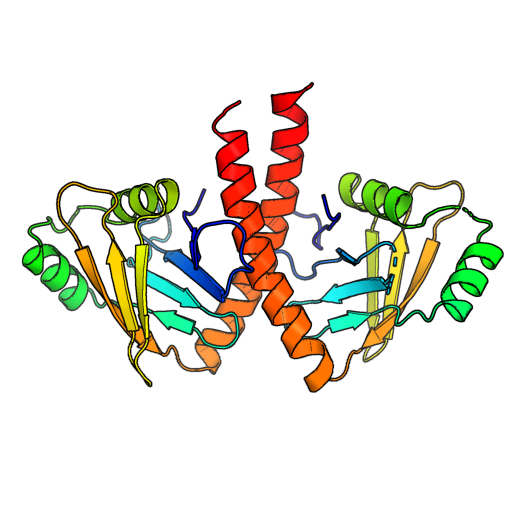le-strand break (C, IDA)
  GO:0005634 nucleus (C, IDA)
  GO:0042803 protein homodimerization activity (F, IDA)
  GO:0043564 Ku70:Ku80 complex (C, IDA)
  GO:0070419 nonhomologous end joining complex (C, IDA)
  GO:0006303 double-strand break repair via nonhomologous end joining (P, IDA)
  GO:0006974 DNA damage response (P, IDA)
  GO:0005634 nucleus (C, EXP)
  GO:0005694 chromosome (C, EXP)
  GO:0005737 cytoplasm (C, EXP)
  GO:0006303 double-strand break repair via nonhomologous end joining (P, IMP)
  GO:0070182 DNA polymerase binding (F, IPI)
  GO:0005515 protein binding (F, IPI)
  GO:0005654 nucleoplasm (C, IDA)
  GO:0042802 identical protein binding (F, IPI)

Sequence (268 aa):
SPPLCTLPPGPEPPRFVVCCYCEGEGFNLYVTDAAELWSTCFTPDSLAALKARFGLEDITPRFRAACEQQAVALTLQEDRASLTLSGGPSALAFDLSKVPGPEAAPRLRALTLGLAKRVWSLERRLAAASPPLCTLPPGPEPPRFVCYCEGEESGEGDRGGFNLYVTDAAELWSTCFTPDSLAALKARFGLSAAEDIITPRFRAACEQQAVALTLQEDRASLTLSGGPSALAFDLSKVPGPEAAPRLRALTLGLAKRVWSLERRLAAAEET

InterPro domains:
  IPR027873 Protein PAXX [PF15384] (8-204)
  IPR027873 Protein PAXX [PTHR28586] (3-203)
  IPR054134 Protein PAXX, N-terminal domain [cd22286] (7-112)